Protein AF-0000000065924712 (afdb_homodimer)

pLDDT: mean 80.69, std 20.32, range [36.41, 97.69]

InterPro domains:
  IPR007793 DivIVA [PF05103] (8-69)
  IPR007793 DivIVA [PTHR35794] (6-68)
  IPR011229 Cell cycle protein GpsB [MF_02011] (3-94)
  IPR011229 Cell cycle protein GpsB [PIRSF029938] (1-98)
  IPR019933 DivIVA domain [TIGR03544] (8-41)

Radius of gyration: 34.36 Å; Cα contacts (8 Å, |Δi|>4): 159; chains: 2; bounding box: 23×113×76 Å

Organism: Bacillus licheniformis (strain ATCC 14580 / DSM 13 / JCM 2505 / CCUG 7422 / NBRC 12200 / NCIMB 9375 / NCTC 10341 / NRRL NRS-1264 / Gibson 46) (NCBI:txid279010)

Solvent-accessible surface area (backbone atoms only — not comparable to full-atom values): 10872 Å² total; per-residue (Å²): 110,70,77,81,55,41,86,74,49,51,64,54,61,72,66,59,82,72,59,68,30,85,70,3,32,30,53,69,61,54,51,55,52,49,51,52,50,35,51,25,49,52,40,51,51,51,52,46,50,51,45,49,51,50,40,51,51,44,52,51,51,39,53,51,42,61,64,67,31,67,66,75,55,75,62,47,62,53,54,54,44,46,47,48,46,51,52,48,46,56,59,60,54,57,58,65,81,103,111,69,78,81,55,41,86,74,48,50,65,54,61,71,66,60,83,75,60,66,30,87,70,3,30,31,52,70,60,52,52,55,52,49,51,53,50,35,50,26,49,52,41,50,52,50,50,46,50,51,44,51,51,49,40,52,50,45,52,51,52,37,52,52,42,60,63,66,31,67,67,76,56,75,61,47,62,51,54,56,44,44,48,47,47,51,52,48,46,56,59,60,55,58,58,65,80,102

Structure (mmCIF, N/CA/C/O backbone):
data_AF-0000000065924712-model_v1
#
loop_
_entity.id
_entity.type
_entity.pdbx_description
1 polymer 'Cell cycle protein GpsB'
#
loop_
_atom_site.group_PDB
_atom_site.id
_atom_site.type_symbol
_atom_site.label_atom_id
_atom_site.label_alt_id
_atom_site.label_comp_id
_atom_site.label_asym_id
_atom_site.label_entity_id
_atom_site.label_seq_id
_atom_site.pdbx_PDB_ins_code
_atom_site.Cartn_x
_atom_site.Cartn_y
_atom_site.Cartn_z
_atom_site.occupancy
_atom_site.B_iso_or_equiv
_atom_site.auth_seq_id
_atom_site.auth_comp_id
_atom_site.auth_asym_id
_atom_site.auth_atom_id
_atom_site.pdbx_PDB_model_num
ATOM 1 N N . MET A 1 1 ? -3.656 8.609 -8.453 1 73.56 1 MET A N 1
ATOM 2 C CA . MET A 1 1 ? -4.371 7.867 -7.426 1 73.56 1 MET A CA 1
ATOM 3 C C . MET A 1 1 ? -4.023 6.383 -7.484 1 73.56 1 MET A C 1
ATOM 5 O O . MET A 1 1 ? -3.611 5.879 -8.531 1 73.56 1 MET A O 1
ATOM 9 N N . LEU A 1 2 ? -4.043 5.73 -6.332 1 82 2 LEU A N 1
ATOM 10 C CA . LEU A 1 2 ? -3.635 4.332 -6.238 1 82 2 LEU A CA 1
ATOM 11 C C . LEU A 1 2 ? -4.379 3.477 -7.262 1 82 2 LEU A C 1
ATOM 13 O O . LEU A 1 2 ? -3.783 2.605 -7.898 1 82 2 LEU A O 1
ATOM 17 N N . ALA A 1 3 ? -5.699 3.721 -7.539 1 76 3 ALA A N 1
ATOM 18 C CA . ALA A 1 3 ? -6.527 2.879 -8.398 1 76 3 ALA A CA 1
ATOM 19 C C . ALA A 1 3 ? -6.035 2.916 -9.844 1 76 3 ALA A C 1
ATOM 21 O O . ALA A 1 3 ? -6.277 1.982 -10.609 1 76 3 ALA A O 1
ATOM 22 N N . ASP A 1 4 ? -5.324 3.959 -10.203 1 82.5 4 ASP A N 1
ATOM 23 C CA . ASP A 1 4 ? -4.781 4.078 -11.547 1 82.5 4 ASP A CA 1
ATOM 24 C C . ASP A 1 4 ? -3.457 3.326 -11.68 1 82.5 4 ASP A C 1
ATOM 26 O O . ASP A 1 4 ? -3.033 2.994 -12.789 1 82.5 4 ASP A O 1
ATOM 30 N N . LYS A 1 5 ? -2.938 3.008 -10.516 1 86.25 5 LYS A N 1
ATOM 31 C CA . LYS A 1 5 ? -1.583 2.461 -10.523 1 86.25 5 LYS A CA 1
ATOM 32 C C . LYS A 1 5 ? -1.597 0.957 -10.273 1 86.25 5 LYS A C 1
ATOM 34 O O . LYS A 1 5 ? -0.701 0.238 -10.719 1 86.25 5 LYS A O 1
ATOM 39 N N . VAL A 1 6 ? -2.66 0.539 -9.602 1 93.19 6 VAL A N 1
ATOM 40 C CA . VAL A 1 6 ? -2.738 -0.87 -9.234 1 93.19 6 VAL A CA 1
ATOM 41 C C . VAL A 1 6 ? -3.676 -1.604 -10.188 1 93.19 6 VAL A C 1
ATOM 43 O O . VAL A 1 6 ? -4.781 -1.133 -1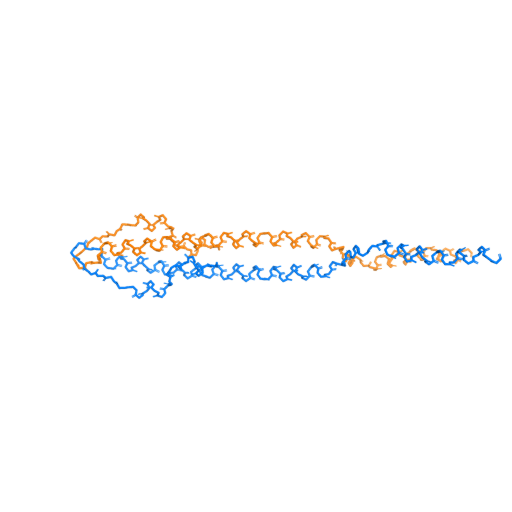0.469 1 93.19 6 VAL A O 1
ATOM 46 N N . LYS A 1 7 ? -3.336 -2.863 -10.602 1 91.19 7 LYS A N 1
ATOM 47 C CA . LYS A 1 7 ? -4.043 -3.584 -11.656 1 91.19 7 LYS A CA 1
ATOM 48 C C . LYS A 1 7 ? -4.957 -4.656 -11.062 1 91.19 7 LYS A C 1
ATOM 50 O O . LYS A 1 7 ? -5.98 -5.004 -11.664 1 91.19 7 LYS A O 1
ATOM 55 N N . LEU A 1 8 ? -4.641 -5.195 -9.961 1 93.75 8 LEU A N 1
ATOM 56 C CA . LEU A 1 8 ? -5.363 -6.336 -9.406 1 93.75 8 LEU A CA 1
ATOM 57 C C . LEU A 1 8 ? -5.934 -6.004 -8.031 1 93.75 8 LEU A C 1
ATOM 59 O O . LEU A 1 8 ? -5.34 -5.227 -7.281 1 93.75 8 LEU A O 1
ATOM 63 N N . SER A 1 9 ? -7.121 -6.57 -7.773 1 92.31 9 SER A N 1
ATOM 64 C CA . SER A 1 9 ? -7.656 -6.598 -6.418 1 92.31 9 SER A CA 1
ATOM 65 C C . SER A 1 9 ? -7.453 -7.961 -5.77 1 92.31 9 SER A C 1
ATOM 67 O O . SER A 1 9 ? -7.156 -8.945 -6.453 1 92.31 9 SER A O 1
ATOM 69 N N . ALA A 1 10 ? -7.539 -7.969 -4.434 1 94.5 10 ALA A N 1
ATOM 70 C CA . ALA A 1 10 ? -7.477 -9.234 -3.709 1 94.5 10 ALA A CA 1
ATOM 71 C C . ALA A 1 10 ? -8.5 -10.227 -4.254 1 94.5 10 ALA A C 1
ATOM 73 O O . ALA A 1 10 ? -8.203 -11.422 -4.391 1 94.5 10 ALA A O 1
ATOM 74 N N . LYS A 1 11 ? -9.641 -9.727 -4.602 1 94.25 11 LYS A N 1
ATOM 75 C CA . LYS A 1 11 ? -10.719 -10.555 -5.133 1 94.25 11 LYS A CA 1
ATOM 76 C C . LYS A 1 11 ? -10.352 -11.125 -6.5 1 94.25 11 LYS A C 1
ATOM 78 O O . LYS A 1 11 ? -10.602 -12.305 -6.777 1 94.25 11 LYS A O 1
ATOM 83 N N . GLU A 1 12 ? -9.758 -10.289 -7.316 1 94.81 12 GLU A N 1
ATOM 84 C CA . GLU A 1 12 ? -9.328 -10.727 -8.641 1 94.81 12 GLU A CA 1
ATOM 85 C C . GLU A 1 12 ? -8.266 -11.812 -8.547 1 94.81 12 GLU A C 1
ATOM 87 O O . GLU A 1 12 ? -8.266 -12.766 -9.336 1 94.81 12 GLU A O 1
ATOM 92 N N . ILE A 1 13 ? -7.387 -11.648 -7.543 1 97.31 13 ILE A N 1
ATOM 93 C CA . ILE A 1 13 ? -6.332 -12.633 -7.355 1 97.31 13 ILE A CA 1
ATOM 94 C C . ILE A 1 13 ? -6.934 -13.953 -6.875 1 97.31 13 ILE A C 1
ATOM 96 O O . ILE A 1 13 ? -6.574 -15.023 -7.367 1 97.31 13 ILE A O 1
ATOM 100 N N . LEU A 1 14 ? -7.961 -13.914 -6.016 1 95.12 14 LEU A N 1
ATOM 101 C CA . LEU A 1 14 ? -8.648 -15.07 -5.457 1 95.12 14 LEU A CA 1
ATOM 102 C C . LEU A 1 14 ? -9.391 -15.836 -6.543 1 95.12 14 LEU A C 1
ATOM 104 O O . LEU A 1 14 ? -9.414 -17.078 -6.535 1 95.12 14 LEU A O 1
ATOM 108 N N . GLU A 1 15 ? -9.859 -15.141 -7.504 1 95.94 15 GLU A N 1
ATOM 109 C CA . GLU A 1 15 ? -10.75 -15.734 -8.5 1 95.94 15 GLU A CA 1
ATOM 110 C C . GLU A 1 15 ? -9.992 -16.094 -9.773 1 95.94 15 GLU A C 1
ATOM 112 O O . GLU A 1 15 ? -10.578 -16.609 -10.727 1 95.94 15 GLU A O 1
ATOM 117 N N . LYS A 1 16 ? -8.711 -15.836 -9.719 1 96.75 16 LYS A N 1
ATOM 118 C CA . LYS A 1 16 ? -7.922 -16.109 -10.914 1 96.75 16 LYS A CA 1
ATOM 119 C C . LYS A 1 16 ? -7.902 -17.609 -11.219 1 96.75 16 LYS A C 1
ATOM 121 O O . LYS A 1 16 ? -7.633 -18.422 -10.336 1 96.75 16 LYS A O 1
ATOM 126 N N . GLU A 1 17 ? -8.188 -17.875 -12.57 1 96 17 GLU A N 1
ATOM 127 C CA . GLU A 1 17 ? -8.117 -19.234 -13.062 1 96 17 GLU A CA 1
ATOM 128 C C . GLU A 1 17 ? -6.973 -19.406 -14.055 1 96 17 GLU A C 1
ATOM 130 O O . GLU A 1 17 ? -6.855 -18.641 -15.016 1 96 17 GLU A O 1
ATOM 135 N N . PHE A 1 18 ? -6.191 -20.5 -13.75 1 97.38 18 PHE A N 1
ATOM 136 C CA . PHE A 1 18 ? -5.066 -20.781 -14.633 1 97.38 18 PHE A CA 1
ATOM 137 C C . PHE A 1 18 ? -5.32 -22.031 -15.453 1 97.38 18 PHE A C 1
ATOM 139 O O . PHE A 1 18 ? -5.902 -23 -14.961 1 97.38 18 PHE A O 1
ATOM 146 N N . LYS A 1 19 ? -4.863 -22 -16.719 1 96.06 19 LYS A N 1
ATOM 147 C CA . LYS A 1 19 ? -4.863 -23.219 -17.516 1 96.06 19 LYS A CA 1
ATOM 148 C C . LYS A 1 19 ? -3.857 -24.234 -16.984 1 96.06 19 LYS A C 1
ATOM 150 O O . LYS A 1 19 ? -2.871 -23.859 -16.344 1 96.06 19 LYS A O 1
ATOM 155 N N . THR A 1 20 ? -4.199 -25.453 -17.281 1 95.31 20 THR A N 1
ATOM 156 C CA . THR A 1 20 ? -3.299 -26.516 -16.828 1 95.31 20 THR A CA 1
ATOM 157 C C . THR A 1 20 ? -2.52 -27.094 -18.016 1 95.31 20 THR A C 1
ATOM 159 O O . THR A 1 20 ? -2.908 -26.922 -19.172 1 95.31 20 THR A O 1
ATOM 162 N N . GLY A 1 21 ? -1.282 -27.547 -17.703 1 89.94 21 GLY A N 1
ATOM 163 C CA . GLY A 1 21 ? -0.445 -28.172 -18.703 1 89.94 21 GLY A CA 1
ATOM 164 C C . GLY A 1 21 ? 0.522 -29.188 -18.141 1 89.94 21 GLY A C 1
ATOM 165 O O . GLY A 1 21 ? 0.63 -29.328 -16.906 1 89.94 21 GLY A O 1
ATOM 166 N N . VAL A 1 22 ? 1.201 -29.859 -19.078 1 89.69 22 VAL A N 1
ATOM 167 C CA . VAL A 1 22 ? 2.23 -30.812 -18.703 1 89.69 22 VAL A CA 1
ATOM 168 C C . VAL A 1 22 ? 3.441 -30.078 -18.141 1 89.69 22 VAL A C 1
ATOM 170 O O . VAL A 1 22 ? 3.902 -29.094 -18.719 1 89.69 22 VAL A O 1
ATOM 173 N N . ARG A 1 23 ? 3.896 -30.406 -16.922 1 93.31 23 ARG A N 1
ATOM 174 C CA . ARG A 1 23 ? 5.059 -29.828 -16.234 1 93.31 23 ARG A CA 1
ATOM 175 C C . ARG A 1 23 ? 4.766 -28.406 -15.758 1 93.31 23 ARG A C 1
ATOM 177 O O . ARG A 1 23 ? 5.609 -27.516 -15.883 1 93.31 23 ARG A O 1
ATOM 184 N N . GLY A 1 24 ? 3.531 -28.234 -15.328 1 96.19 24 GLY A N 1
ATOM 185 C CA . GLY A 1 24 ? 3.16 -26.953 -14.766 1 96.19 24 GLY A CA 1
ATOM 186 C C . GLY A 1 24 ? 3.531 -26.812 -13.305 1 96.19 24 GLY A C 1
ATOM 187 O O . GLY A 1 24 ? 4.043 -27.75 -12.695 1 96.19 24 GLY A O 1
ATOM 188 N N . TYR A 1 25 ? 3.309 -25.609 -12.844 1 97.69 25 TYR A N 1
ATOM 189 C CA . TYR A 1 25 ? 3.559 -25.375 -11.422 1 97.69 25 TYR A CA 1
ATOM 190 C C . TYR A 1 25 ? 2.52 -26.078 -10.562 1 97.69 25 TYR A C 1
ATOM 192 O O . TYR A 1 25 ? 1.329 -26.078 -10.883 1 97.69 25 TYR A O 1
ATOM 200 N N . LYS A 1 26 ? 3.018 -26.766 -9.555 1 96.88 26 LYS A N 1
ATOM 201 C CA . LYS A 1 26 ? 2.096 -27.422 -8.633 1 96.88 26 LYS A CA 1
ATOM 202 C C . LYS A 1 26 ? 1.015 -26.453 -8.156 1 96.88 26 LYS A C 1
ATOM 204 O O . LYS A 1 26 ? 1.321 -25.406 -7.586 1 96.88 26 LYS A O 1
ATOM 209 N N . GLN A 1 27 ? -0.206 -26.828 -8.359 1 96.31 27 GLN A N 1
ATOM 210 C CA . GLN A 1 27 ? -1.339 -25.953 -8.07 1 96.31 27 GLN A CA 1
ATOM 211 C C . GLN A 1 27 ? -1.36 -25.547 -6.602 1 96.31 27 GLN A C 1
ATOM 213 O O . GLN A 1 27 ? -1.576 -24.375 -6.281 1 96.31 27 GLN A O 1
ATOM 218 N N . GLU A 1 28 ? -1.116 -26.516 -5.793 1 96.25 28 GLU A N 1
ATOM 219 C CA . GLU A 1 28 ? -1.162 -26.25 -4.355 1 96.25 28 GLU A CA 1
ATOM 220 C C . GLU A 1 28 ? -0.123 -25.219 -3.941 1 96.25 28 GLU A C 1
ATOM 222 O O . GLU A 1 28 ? -0.408 -24.328 -3.133 1 96.25 28 GLU A O 1
ATOM 227 N N . ASP A 1 29 ? 1.014 -25.234 -4.535 1 96.81 29 ASP A N 1
ATOM 228 C CA . ASP A 1 29 ? 2.092 -24.312 -4.215 1 96.81 29 ASP A CA 1
ATOM 229 C C . ASP A 1 29 ? 1.754 -22.891 -4.68 1 96.81 29 ASP A C 1
ATOM 231 O O . ASP A 1 29 ? 1.94 -21.938 -3.932 1 96.81 29 ASP A O 1
ATOM 235 N N . VAL A 1 30 ? 1.225 -22.844 -5.844 1 97.62 30 VAL A N 1
ATOM 236 C CA . VAL A 1 30 ? 0.868 -21.547 -6.414 1 97.62 30 VAL A CA 1
ATOM 237 C C . VAL A 1 30 ? -0.271 -20.922 -5.605 1 97.62 30 VAL A C 1
ATOM 239 O O . VAL A 1 30 ? -0.211 -19.75 -5.238 1 97.62 30 VAL A O 1
ATOM 242 N N . ASP A 1 31 ? -1.238 -21.75 -5.25 1 96.88 31 ASP A N 1
ATOM 243 C CA . ASP A 1 31 ? -2.393 -21.25 -4.5 1 96.88 31 ASP A CA 1
ATOM 244 C C . ASP A 1 31 ? -1.977 -20.75 -3.121 1 96.88 31 ASP A C 1
ATOM 246 O O . ASP A 1 31 ? -2.432 -19.688 -2.68 1 96.88 31 ASP A O 1
ATOM 250 N N . LYS A 1 32 ? -1.12 -21.453 -2.504 1 97 32 LYS A N 1
ATOM 251 C CA . LYS A 1 32 ? -0.641 -21.047 -1.188 1 97 32 LYS A CA 1
ATOM 252 C C . LYS A 1 32 ? 0.123 -19.719 -1.271 1 97 32 LYS A C 1
ATOM 254 O O . LYS A 1 32 ? -0.016 -18.859 -0.399 1 97 32 LYS A O 1
ATOM 259 N N . PHE A 1 33 ? 0.9 -19.656 -2.32 1 97.69 33 PHE A N 1
ATOM 260 C CA . PHE A 1 33 ? 1.668 -18.438 -2.529 1 97.69 33 PHE A CA 1
ATOM 261 C C . PHE A 1 33 ? 0.743 -17.25 -2.789 1 97.69 33 PHE A C 1
ATOM 263 O O . PHE A 1 33 ? 0.936 -16.172 -2.23 1 97.69 33 PHE A O 1
ATOM 270 N N . LEU A 1 34 ? -0.312 -17.438 -3.582 1 97.5 34 LEU A N 1
ATOM 271 C CA . LEU A 1 34 ? -1.27 -16.391 -3.91 1 97.5 34 LEU A CA 1
ATOM 272 C C . LEU A 1 34 ? -2.074 -15.984 -2.68 1 97.5 34 LEU A C 1
ATOM 274 O O . LEU A 1 34 ? -2.461 -14.828 -2.543 1 97.5 34 LEU A O 1
ATOM 278 N N . ASP A 1 35 ? -2.238 -16.875 -1.721 1 97.31 35 ASP A N 1
ATOM 279 C CA . ASP A 1 35 ? -2.881 -16.547 -0.454 1 97.31 35 ASP A CA 1
ATOM 280 C C . ASP A 1 35 ? -2.084 -15.484 0.302 1 97.31 35 ASP A C 1
ATOM 282 O O . ASP A 1 35 ? -2.66 -14.578 0.905 1 97.31 35 ASP A O 1
ATOM 286 N N . MET A 1 36 ? -0.825 -15.633 0.233 1 97 36 MET A N 1
ATOM 287 C CA . MET A 1 36 ? 0.039 -14.648 0.884 1 97 36 MET A CA 1
ATOM 288 C C . MET A 1 36 ? -0.045 -13.297 0.18 1 97 36 MET A C 1
ATOM 290 O O . MET A 1 36 ? -0.085 -12.258 0.834 1 97 36 MET A O 1
ATOM 294 N N . VAL A 1 37 ? -0.095 -13.391 -1.065 1 97.38 37 VAL A N 1
ATOM 295 C CA . VAL A 1 37 ? -0.21 -12.18 -1.871 1 97.38 37 VAL A CA 1
ATOM 296 C C . VAL A 1 37 ? -1.52 -11.461 -1.545 1 97.38 37 VAL A C 1
ATOM 298 O O . VAL A 1 37 ? -1.542 -10.242 -1.376 1 97.38 37 VAL A O 1
ATOM 301 N N . ILE A 1 38 ? -2.607 -12.18 -1.435 1 97.25 38 ILE A N 1
ATOM 302 C CA . ILE A 1 38 ? -3.922 -11.625 -1.126 1 97.25 38 ILE A CA 1
ATOM 303 C C . ILE A 1 38 ? -3.877 -10.914 0.222 1 97.25 38 ILE A C 1
ATOM 305 O O . ILE A 1 38 ? -4.379 -9.789 0.356 1 97.25 38 ILE A O 1
ATOM 309 N N . LYS A 1 39 ? -3.273 -11.523 1.184 1 96.62 39 LYS A N 1
ATOM 310 C CA . LYS A 1 39 ? -3.145 -10.93 2.508 1 96.62 39 LYS A CA 1
ATOM 311 C C . LYS A 1 39 ? -2.336 -9.633 2.449 1 96.62 39 LYS A C 1
ATOM 313 O O . LYS A 1 39 ? -2.67 -8.656 3.121 1 96.62 39 LYS A O 1
ATOM 318 N N . ASP A 1 40 ? -1.334 -9.68 1.668 1 97.12 40 ASP A N 1
ATOM 319 C CA . ASP A 1 40 ? -0.512 -8.484 1.514 1 97.12 40 ASP A CA 1
ATOM 320 C C . ASP A 1 40 ? -1.309 -7.352 0.871 1 97.12 40 ASP A C 1
ATOM 322 O O . ASP A 1 40 ? -1.183 -6.191 1.271 1 97.12 40 ASP A O 1
ATOM 326 N N . TYR A 1 41 ? -2.098 -7.664 -0.12 1 96.31 41 TYR A N 1
ATOM 327 C CA . TYR A 1 41 ? -2.936 -6.652 -0.755 1 96.31 41 TYR A CA 1
ATOM 328 C C . TYR A 1 41 ? -3.859 -5.992 0.262 1 96.31 41 TYR A C 1
ATOM 330 O O . TYR A 1 41 ? -4.039 -4.773 0.249 1 96.31 41 TYR A O 1
ATOM 338 N N . GLU A 1 42 ? -4.387 -6.77 1.111 1 95.12 42 GLU A N 1
ATOM 339 C CA . GLU A 1 42 ? -5.25 -6.242 2.164 1 95.12 42 GLU A CA 1
ATOM 340 C C . GLU A 1 42 ? -4.473 -5.336 3.115 1 95.12 42 GLU A C 1
ATOM 342 O O . GLU A 1 42 ? -4.957 -4.27 3.498 1 95.12 42 GLU A O 1
ATOM 347 N N . ALA A 1 43 ? -3.318 -5.797 3.447 1 96.19 43 ALA A N 1
ATOM 348 C CA . ALA A 1 43 ? -2.461 -5.023 4.344 1 96.19 43 ALA A CA 1
ATOM 349 C C . ALA A 1 43 ? -2.074 -3.688 3.717 1 96.19 43 ALA A C 1
ATOM 351 O O . ALA A 1 43 ? -2.078 -2.656 4.391 1 96.19 43 ALA A O 1
ATOM 352 N N . PHE A 1 44 ? -1.752 -3.74 2.418 1 96.06 44 PHE A N 1
ATOM 353 C CA . PHE A 1 44 ? -1.417 -2.514 1.704 1 96.06 44 PHE A CA 1
ATOM 354 C C . PHE A 1 44 ? -2.586 -1.537 1.73 1 96.06 44 PHE A C 1
ATOM 356 O O . PHE A 1 44 ? -2.406 -0.355 2.033 1 96.06 44 PHE A O 1
ATOM 363 N N . HIS A 1 45 ? -3.766 -2.021 1.452 1 94.69 45 HIS A N 1
ATOM 364 C CA . HIS A 1 45 ? -4.941 -1.161 1.409 1 94.69 45 HIS A CA 1
ATOM 365 C C . HIS A 1 45 ? -5.234 -0.558 2.779 1 94.69 45 HIS A C 1
ATOM 367 O O . HIS A 1 45 ? -5.562 0.626 2.883 1 94.69 45 HIS A O 1
ATOM 373 N N . GLN A 1 46 ? -5.078 -1.342 3.764 1 95.5 46 GLN A N 1
ATOM 374 C CA . GLN A 1 46 ? -5.301 -0.857 5.121 1 95.5 46 GLN A CA 1
ATOM 375 C C . GLN A 1 46 ? -4.312 0.25 5.48 1 95.5 46 GLN A C 1
ATOM 377 O O . GLN A 1 46 ? -4.699 1.273 6.051 1 95.5 46 GLN A O 1
ATOM 382 N N . GLU A 1 47 ? -3.07 0.005 5.141 1 95.75 47 GLU A N 1
ATOM 383 C CA . GLU A 1 47 ? -2.037 0.995 5.426 1 95.75 47 GLU A CA 1
ATOM 384 C C . GLU A 1 47 ? -2.305 2.303 4.688 1 95.75 47 GLU A C 1
ATOM 386 O O . GLU A 1 47 ? -2.193 3.385 5.266 1 95.75 47 GLU A O 1
ATOM 391 N N . ILE A 1 48 ? -2.65 2.211 3.49 1 95.56 48 ILE A N 1
ATOM 392 C CA . ILE A 1 48 ? -2.924 3.381 2.662 1 95.56 48 ILE A CA 1
ATOM 393 C C . ILE A 1 48 ? -4.117 4.148 3.23 1 95.56 48 ILE A C 1
ATOM 395 O O . ILE A 1 48 ? -4.074 5.375 3.348 1 95.56 48 ILE A O 1
ATOM 399 N N . GLU A 1 49 ? -5.129 3.379 3.627 1 95.5 49 GLU A N 1
ATOM 400 C CA . GLU A 1 49 ? -6.305 4.008 4.223 1 95.5 49 GLU A CA 1
ATOM 401 C C . GLU A 1 49 ? -5.941 4.746 5.512 1 95.5 49 GLU A C 1
ATOM 403 O O . GLU A 1 49 ? -6.406 5.863 5.742 1 95.5 49 GLU A O 1
ATOM 408 N N . GLU A 1 50 ? -5.148 4.148 6.316 1 96.38 50 GLU A N 1
ATOM 409 C CA . GLU A 1 50 ? -4.719 4.754 7.574 1 96.38 50 GLU A CA 1
ATOM 410 C C . GLU A 1 50 ? -3.926 6.031 7.324 1 96.38 50 GLU A C 1
ATOM 412 O O . GLU A 1 50 ? -4.152 7.047 7.992 1 96.38 50 GLU A O 1
ATOM 417 N N . LEU A 1 51 ? -3.047 6.004 6.371 1 96.19 51 LEU A N 1
ATOM 418 C CA . LEU A 1 51 ? -2.229 7.168 6.047 1 96.19 51 LEU A CA 1
ATOM 419 C C . LEU A 1 51 ? -3.084 8.289 5.469 1 96.19 51 LEU A C 1
ATOM 421 O O . LEU A 1 51 ? -2.861 9.461 5.77 1 96.19 51 LEU A O 1
ATOM 425 N N . GLN A 1 52 ? -4.078 7.918 4.695 1 96.75 52 GLN A N 1
ATOM 426 C CA . GLN A 1 52 ? -4.984 8.906 4.117 1 96.75 52 GLN A CA 1
ATOM 427 C C . GLN A 1 52 ? -5.828 9.578 5.199 1 96.75 52 GLN A C 1
ATOM 429 O O . GLN A 1 52 ? -6.047 10.789 5.156 1 96.75 52 GLN A O 1
ATOM 434 N N . GLN A 1 53 ? -6.273 8.781 6.129 1 97.44 53 GLN A N 1
ATOM 435 C CA . GLN A 1 53 ? -7.043 9.328 7.242 1 97.44 53 GLN A CA 1
ATOM 436 C C . GLN A 1 53 ? -6.191 10.273 8.086 1 97.44 53 GLN A C 1
ATOM 438 O O . GLN A 1 53 ? -6.652 11.344 8.477 1 97.44 53 GLN A O 1
ATOM 443 N N . GLU A 1 54 ? -5.012 9.844 8.32 1 97.06 54 GLU A N 1
ATOM 444 C CA . GLU A 1 54 ? -4.086 10.695 9.062 1 97.06 54 GLU A CA 1
ATOM 445 C C . GLU A 1 54 ? -3.824 12 8.328 1 97.06 54 GLU A C 1
ATOM 447 O O . GLU A 1 54 ? -3.818 13.078 8.938 1 97.06 54 GLU A O 1
ATOM 452 N N . ASN A 1 55 ? -3.611 11.883 7.074 1 97 55 ASN A N 1
ATOM 453 C CA . ASN A 1 55 ? -3.391 13.055 6.234 1 97 55 ASN A CA 1
ATOM 454 C C . ASN A 1 55 ? -4.582 14.008 6.27 1 97 55 ASN A C 1
ATOM 456 O O . ASN A 1 55 ? -4.41 15.219 6.363 1 97 55 ASN A O 1
ATOM 460 N N . LEU A 1 56 ? -5.746 13.422 6.223 1 96.88 56 LEU A N 1
ATOM 461 C CA . LEU A 1 56 ? -6.965 14.219 6.273 1 96.88 56 LEU A CA 1
ATOM 462 C C . LEU A 1 56 ? -7.082 14.945 7.605 1 96.88 56 LEU A C 1
ATOM 464 O O . LEU A 1 56 ? -7.414 16.141 7.645 1 96.88 56 LEU A O 1
ATOM 468 N N . GLN A 1 57 ? -6.785 14.281 8.609 1 97.38 57 GLN A N 1
ATOM 469 C CA . GLN A 1 57 ? -6.832 14.859 9.945 1 97.38 57 GLN A CA 1
ATOM 470 C C . GLN A 1 57 ? -5.812 15.984 10.094 1 97.38 57 GLN A C 1
ATOM 472 O O . GLN A 1 57 ? -6.129 17.047 10.648 1 97.38 57 GLN A O 1
ATOM 477 N N . LEU A 1 58 ? -4.652 15.773 9.602 1 97 58 LEU A N 1
ATOM 478 C CA . LEU A 1 58 ? -3.594 16.766 9.688 1 97 58 LEU A CA 1
ATOM 479 C C . LEU A 1 58 ? -3.957 18.016 8.883 1 97 58 LEU A C 1
ATOM 481 O O . LEU A 1 58 ? -3.686 19.141 9.312 1 97 58 LEU A O 1
ATOM 485 N N . LYS A 1 59 ? -4.52 17.781 7.766 1 96.81 59 LYS A N 1
ATOM 486 C CA . LYS A 1 59 ? -4.949 18.906 6.93 1 96.81 59 LYS A CA 1
ATOM 487 C C . LYS A 1 59 ? -6.016 19.734 7.633 1 96.81 59 LYS A C 1
ATOM 489 O O . LYS A 1 59 ? -5.98 20.969 7.582 1 96.81 59 LYS A O 1
ATOM 494 N N . LYS A 1 60 ? -6.898 19.094 8.328 1 96.31 60 LYS A N 1
ATOM 495 C CA . LYS A 1 60 ? -7.938 19.781 9.102 1 96.31 60 LYS A CA 1
ATOM 496 C C . LYS A 1 60 ? -7.328 20.578 10.25 1 96.31 60 LYS A C 1
ATOM 498 O O . LYS A 1 60 ? -7.703 21.734 10.469 1 96.31 60 LYS A O 1
ATOM 503 N N . GLN A 1 61 ? -6.477 19.984 10.914 1 93.88 61 GLN A N 1
ATOM 504 C CA . GLN A 1 61 ? -5.801 20.656 12.023 1 93.88 61 GLN A CA 1
ATOM 505 C C . GLN A 1 61 ? -5.016 21.875 11.547 1 93.88 61 GLN A C 1
ATOM 507 O O . GLN A 1 61 ? -5.008 22.906 12.203 1 93.88 61 GLN A O 1
ATOM 512 N N . LEU A 1 62 ? -4.406 21.734 10.5 1 92.81 62 LEU A N 1
ATOM 513 C CA . LEU A 1 62 ? -3.633 22.828 9.922 1 92.81 62 LEU A CA 1
ATOM 514 C C . LEU A 1 62 ? -4.547 23.984 9.5 1 92.81 62 LEU A C 1
ATOM 516 O O . LEU A 1 62 ? -4.203 25.156 9.688 1 92.81 62 LEU A O 1
ATOM 520 N N . GLU A 1 63 ? -5.598 23.594 8.945 1 92.75 63 GLU A N 1
ATOM 521 C CA . GLU A 1 63 ? -6.578 24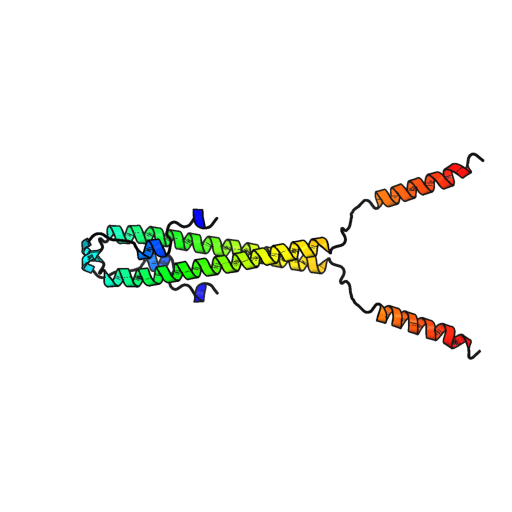.609 8.562 1 92.75 63 GLU A CA 1
ATOM 522 C C . GLU A 1 63 ? -7.078 25.375 9.789 1 92.75 63 GLU A C 1
ATOM 524 O O . GLU A 1 63 ? -7.199 26.609 9.75 1 92.75 63 GLU A O 1
ATOM 529 N N . GLU A 1 64 ? -7.312 24.719 10.844 1 90.19 64 GLU A N 1
ATOM 530 C CA . GLU A 1 64 ? -7.773 25.328 12.094 1 90.19 64 GLU A CA 1
ATOM 531 C C . GLU A 1 64 ? -6.688 26.203 12.711 1 90.19 64 GLU A C 1
ATOM 533 O O . GLU A 1 64 ? -6.973 27.281 13.227 1 90.19 64 GLU A O 1
ATOM 538 N N . ALA A 1 65 ? -5.496 25.766 12.633 1 85.56 65 ALA A N 1
ATOM 539 C CA . ALA A 1 65 ? -4.367 26.516 13.164 1 85.56 65 ALA A CA 1
ATOM 540 C C . ALA A 1 65 ? -4.145 27.797 12.375 1 85.56 65 ALA A C 1
ATOM 542 O O . ALA A 1 65 ? -3.781 28.828 12.945 1 85.56 65 ALA A O 1
ATOM 543 N N . ASN A 1 66 ? -4.371 27.672 11.203 1 84.62 66 ASN A N 1
ATOM 544 C CA . ASN A 1 66 ? -4.188 28.828 10.336 1 84.62 66 ASN A CA 1
ATOM 545 C C . ASN A 1 66 ? -5.324 29.844 10.5 1 84.62 66 ASN A C 1
ATOM 547 O O . ASN A 1 66 ? -5.137 31.031 10.266 1 84.62 66 ASN A O 1
ATOM 551 N N . LYS A 1 67 ? -6.434 29.344 10.945 1 81.56 67 LYS A N 1
ATOM 552 C CA . LYS A 1 67 ? -7.559 30.234 11.219 1 81.56 67 LYS A CA 1
ATOM 553 C C . LYS A 1 67 ? -7.359 30.984 12.531 1 81.56 67 LYS A C 1
ATOM 555 O O . LYS A 1 67 ? -7.832 32.125 12.68 1 81.56 67 LYS A O 1
ATOM 560 N N . ARG A 1 68 ? -6.773 30.375 13.586 1 71.88 68 ARG A N 1
ATOM 561 C CA . ARG A 1 68 ? -6.52 30.984 14.883 1 71.88 68 ARG A CA 1
ATOM 562 C C . ARG A 1 68 ? -5.414 32.031 14.789 1 71.88 68 ARG A C 1
ATOM 564 O O . ARG A 1 68 ? -5.246 32.844 15.695 1 71.88 68 ARG A O 1
ATOM 571 N N . GLN A 1 69 ? -4.516 31.781 14.008 1 60.47 69 GLN A N 1
ATOM 572 C CA . GLN A 1 69 ? -3.486 32.812 13.859 1 60.47 69 GLN A CA 1
ATOM 573 C C . GLN A 1 69 ? -4.094 34.125 13.422 1 60.47 69 GLN A C 1
ATOM 575 O O . GLN A 1 69 ? -4.805 34.188 12.414 1 60.47 69 GLN A O 1
ATOM 580 N N . PRO A 1 70 ? -4.383 35 14.414 1 52 70 PRO A N 1
ATOM 581 C CA . PRO A 1 70 ? -4.824 36.312 13.953 1 52 70 PRO A CA 1
ATOM 582 C C . PRO A 1 70 ? -4.211 36.719 12.609 1 52 70 PRO A C 1
ATOM 584 O O . PRO A 1 70 ? -3.061 36.375 12.328 1 52 70 PRO A O 1
ATOM 587 N N . ALA A 1 71 ? -4.918 36.5 11.562 1 47.66 71 ALA A N 1
ATOM 588 C CA . ALA A 1 71 ? -4.422 37.125 10.328 1 47.66 71 ALA A CA 1
ATOM 589 C C . ALA A 1 71 ? -3.346 38.156 10.617 1 47.66 71 ALA A C 1
ATOM 591 O O . ALA A 1 71 ? -3.6 39.156 11.312 1 47.66 71 ALA A O 1
ATOM 592 N N . GLN A 1 72 ? -2.24 37.875 10.953 1 45.88 72 GLN A N 1
ATOM 593 C CA . GLN A 1 72 ? -1.454 39.062 10.758 1 45.88 72 GLN A CA 1
ATOM 594 C C . GLN A 1 72 ? -1.968 39.875 9.562 1 45.88 72 GLN A C 1
ATOM 596 O O . GLN A 1 72 ? -1.804 39.469 8.414 1 45.88 72 GLN A O 1
ATOM 601 N N . SER A 1 73 ? -3.273 40 9.516 1 41.91 73 SER A N 1
ATOM 602 C CA . SER A 1 73 ? -3.744 41.031 8.578 1 41.91 73 SER A CA 1
ATOM 603 C C . SER A 1 73 ? -2.633 42 8.227 1 41.91 73 SER A C 1
ATOM 605 O O . SER A 1 73 ? -2.225 42.812 9.055 1 41.91 73 SER A O 1
ATOM 607 N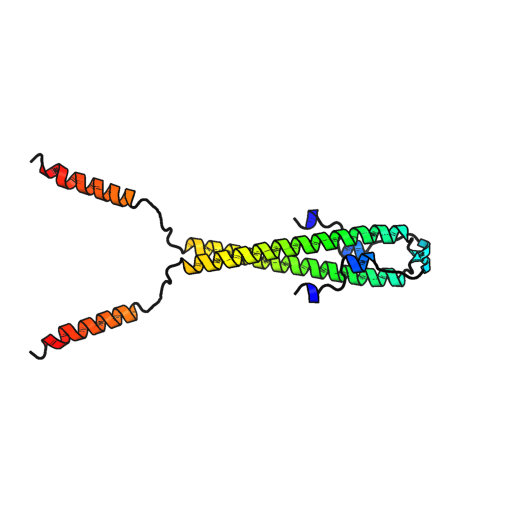 N . ASN A 1 74 ? -1.583 41.594 7.758 1 41.84 74 ASN A N 1
ATOM 608 C CA . ASN A 1 74 ? -0.908 42.625 7.004 1 41.84 74 ASN A CA 1
ATOM 609 C C . ASN A 1 74 ? -1.904 43.625 6.422 1 41.84 74 ASN A C 1
ATOM 611 O O . ASN A 1 74 ? -2.033 43.75 5.203 1 41.84 74 ASN A O 1
ATOM 615 N N . THR A 1 75 ? -3.102 43.469 6.664 1 42.41 75 THR A N 1
ATOM 616 C CA . THR A 1 75 ? -3.879 44.688 6.43 1 42.41 75 THR A CA 1
ATOM 617 C C . THR A 1 75 ? -3.121 45.906 6.91 1 42.41 75 THR A C 1
ATOM 619 O O . THR A 1 75 ? -2.646 45.938 8.047 1 42.41 75 THR A O 1
ATOM 622 N N . THR A 1 76 ? -2.531 46.625 6.039 1 42.34 76 THR A N 1
ATOM 623 C CA . THR A 1 76 ? -1.616 47.75 5.906 1 42.34 76 THR A CA 1
ATOM 624 C C . THR A 1 76 ? -1.717 48.688 7.113 1 42.34 76 THR A C 1
ATOM 626 O O . THR A 1 76 ? -2.781 49.25 7.391 1 42.34 76 THR A O 1
ATOM 629 N N . ASN A 1 77 ? -1.197 48.312 8.227 1 47.28 77 ASN A N 1
ATOM 630 C CA . ASN A 1 77 ? -0.841 49.469 9.07 1 47.28 77 ASN A CA 1
ATOM 631 C C . ASN A 1 77 ? -0.822 50.75 8.273 1 47.28 77 ASN A C 1
ATOM 633 O O . ASN A 1 77 ? -0.961 51.844 8.852 1 47.28 77 ASN A O 1
ATOM 637 N N . PHE A 1 78 ? -0.592 50.5 7.055 1 49.31 78 PHE A N 1
ATOM 638 C CA . PHE A 1 78 ? -0.68 51.625 6.117 1 49.31 78 PHE A CA 1
ATOM 639 C C . PHE A 1 78 ? -2.098 52.188 6.07 1 49.31 78 PHE A C 1
ATOM 641 O O . PHE A 1 78 ? -2.289 53.406 6 1 49.31 78 PHE A O 1
ATOM 648 N N . ASP A 1 79 ? -3.029 51.281 6.016 1 52.28 79 ASP A N 1
ATOM 649 C CA . ASP A 1 79 ? -4.383 51.812 5.945 1 52.28 79 ASP A CA 1
ATOM 650 C C . ASP A 1 79 ? -4.789 52.438 7.273 1 52.28 79 ASP A C 1
ATOM 652 O O . ASP A 1 79 ? -5.453 53.5 7.297 1 52.28 79 ASP A O 1
ATOM 656 N N . ILE A 1 80 ? -4.363 51.812 8.336 1 52.94 80 ILE A N 1
ATOM 657 C CA . ILE A 1 80 ? -4.562 52.438 9.633 1 52.94 80 ILE A CA 1
ATOM 658 C C . ILE A 1 80 ? -3.689 53.688 9.742 1 52.94 80 ILE A C 1
ATOM 660 O O . ILE A 1 80 ? -4.145 54.719 10.211 1 52.94 80 ILE A O 1
ATOM 664 N N . LEU A 1 81 ? -2.447 53.562 9.219 1 55.47 81 LEU A N 1
ATOM 665 C CA . LEU A 1 81 ? -1.604 54.75 9.117 1 55.47 81 LEU A CA 1
ATOM 666 C C . LEU A 1 81 ? -2.188 55.75 8.117 1 55.47 81 LEU A C 1
ATOM 668 O O . LEU A 1 81 ? -2.168 56.938 8.359 1 55.47 81 LEU A O 1
ATOM 672 N N . LYS A 1 82 ? -2.715 55.281 7.078 1 57.78 82 LYS A N 1
ATOM 673 C CA . LYS A 1 82 ? -3.359 56.156 6.117 1 57.78 82 LYS A CA 1
ATOM 674 C C . LYS A 1 82 ? -4.648 56.75 6.695 1 57.78 82 LYS A C 1
ATOM 676 O O . LYS A 1 82 ? -4.938 57.938 6.504 1 57.78 82 LYS A O 1
ATOM 681 N N . ARG A 1 83 ? -5.297 55.938 7.371 1 58.09 83 ARG A N 1
ATOM 682 C CA . ARG A 1 83 ? -6.496 56.438 8.016 1 58.09 83 ARG A CA 1
ATOM 683 C C . ARG A 1 83 ? -6.137 57.375 9.172 1 58.09 83 ARG A C 1
ATOM 685 O O . ARG A 1 83 ? -6.77 58.406 9.352 1 58.09 83 ARG A O 1
ATOM 692 N N . LEU A 1 84 ? -5.133 56.969 9.836 1 53.5 84 LEU A N 1
ATOM 693 C CA . LEU A 1 84 ? -4.641 57.875 10.867 1 53.5 84 LEU A CA 1
ATOM 694 C C . LEU A 1 84 ? -4.031 59.125 10.242 1 53.5 84 LEU A C 1
ATOM 696 O O . LEU A 1 84 ? -4.227 60.25 10.75 1 53.5 84 LEU A O 1
ATOM 700 N N . SER A 1 85 ? -3.365 58.938 9.117 1 58.62 85 SER A N 1
ATOM 701 C CA . SER A 1 85 ? -2.803 60.062 8.375 1 58.62 85 SER A CA 1
ATOM 702 C C . SER A 1 85 ? -3.9 60.938 7.809 1 58.62 85 SER A C 1
ATOM 704 O O . SER A 1 85 ? -3.787 62.188 7.844 1 58.62 85 SER A O 1
ATOM 706 N N . ASN A 1 86 ? -4.969 60.406 7.348 1 58.47 86 ASN A N 1
ATOM 707 C CA . ASN A 1 86 ? -6.086 61.188 6.82 1 58.47 86 ASN A CA 1
ATOM 708 C C . ASN A 1 86 ? -6.844 61.875 7.934 1 58.47 86 ASN A C 1
ATOM 710 O O . ASN A 1 86 ? -7.316 63 7.742 1 58.47 86 ASN A O 1
ATOM 714 N N . LEU A 1 87 ? -6.891 61.094 8.984 1 54.38 87 LEU A N 1
ATOM 715 C CA . LEU A 1 87 ? -7.543 61.719 10.133 1 54.38 87 LEU A CA 1
ATOM 716 C C . LEU A 1 87 ? -6.699 62.875 10.688 1 54.38 87 LEU A C 1
ATOM 718 O O . LEU A 1 87 ? -7.234 63.906 11.078 1 54.38 87 LEU A O 1
ATOM 722 N N . GLU A 1 88 ? -5.359 62.594 10.641 1 55.12 88 GLU A N 1
ATOM 723 C CA . GLU A 1 88 ? -4.477 63.688 11.07 1 55.12 88 GLU A CA 1
ATOM 724 C C . GLU A 1 88 ? -4.523 64.875 10.102 1 55.12 88 GLU A C 1
ATOM 726 O O . GLU A 1 88 ? -4.438 66 10.516 1 55.12 88 GLU A O 1
ATOM 731 N N . LYS A 1 89 ? -4.582 64.75 8.875 1 58.66 89 LYS A N 1
ATOM 732 C CA . LYS A 1 89 ? -4.676 65.812 7.859 1 58.66 89 LYS A CA 1
ATOM 733 C C . LYS A 1 89 ? -5.961 66.625 8.023 1 58.66 89 LYS A C 1
ATOM 735 O O . LYS A 1 89 ? -5.961 67.812 7.848 1 58.66 89 LYS A O 1
ATOM 740 N N . HIS A 1 90 ? -6.961 65.938 8.297 1 56.47 90 HIS A N 1
ATOM 741 C CA . HIS A 1 90 ? -8.227 66.688 8.461 1 56.47 90 HIS A CA 1
ATOM 742 C C . HIS A 1 90 ? -8.211 67.562 9.711 1 56.47 90 HIS A C 1
ATOM 744 O O . HIS A 1 90 ? -8.766 68.625 9.711 1 56.47 90 HIS A O 1
ATOM 750 N N . VAL A 1 91 ? -7.578 67.188 10.781 1 56.47 91 VAL A N 1
ATOM 751 C CA . VAL A 1 91 ? -7.504 67.938 12.031 1 56.47 91 VAL A CA 1
ATOM 752 C C . VAL A 1 91 ? -6.543 69.125 11.867 1 56.47 91 VAL A C 1
ATOM 754 O O . VAL A 1 91 ? -6.855 70.25 12.266 1 56.47 91 VAL A O 1
ATOM 757 N N . PHE A 1 92 ? -5.363 68.875 11.422 1 55.72 92 PHE A N 1
ATOM 758 C CA . PHE A 1 92 ? -4.426 70 11.305 1 55.72 92 PHE A CA 1
ATOM 759 C C . PHE A 1 92 ? -4.719 70.812 10.055 1 55.72 92 PHE A C 1
ATOM 761 O O . PHE A 1 92 ? -4.293 71.938 9.953 1 55.72 92 PHE A O 1
ATOM 768 N N . GLY A 1 93 ? -5.273 70.062 9.07 1 51.78 93 GLY A N 1
ATOM 769 C CA . GLY A 1 93 ? -5.645 70.938 7.934 1 51.78 93 GLY A CA 1
ATOM 770 C C . GLY A 1 93 ? -6.684 72 8.281 1 51.78 93 GLY A C 1
ATOM 771 O O . GLY A 1 93 ? -6.77 73 7.617 1 51.78 93 GLY A O 1
ATOM 772 N N . SER A 1 94 ? -7.574 71.625 9.164 1 50.56 94 SER A N 1
ATOM 773 C CA . SER A 1 94 ? -8.57 72.625 9.508 1 50.56 94 SER A CA 1
ATOM 774 C C . SER A 1 94 ? -7.945 73.812 10.273 1 50.56 94 SER A C 1
ATOM 776 O O . SER A 1 94 ? -8.594 74.812 10.5 1 50.56 94 SER A O 1
ATOM 778 N N . LYS A 1 95 ? -6.809 73.625 10.906 1 51.84 95 LYS A N 1
ATOM 779 C CA . LYS A 1 95 ? -6.297 74.75 11.688 1 51.84 95 LYS A CA 1
ATOM 780 C C . LYS A 1 95 ? -5.723 75.812 10.781 1 51.84 95 LYS A C 1
ATOM 782 O O . LYS A 1 95 ? -5.457 76.938 11.234 1 51.84 95 LYS A O 1
ATOM 787 N N . LEU A 1 96 ? -5.316 75.562 9.633 1 46.31 96 LEU A N 1
ATOM 788 C CA . LEU A 1 96 ? -4.73 76.688 8.906 1 46.31 96 LEU A CA 1
ATOM 789 C C . LEU A 1 96 ? -5.809 77.688 8.461 1 46.31 96 LEU A C 1
ATOM 791 O O . LEU A 1 96 ? -5.523 78.875 8.234 1 46.31 96 LEU A O 1
ATOM 795 N N . TYR A 1 97 ? -6.945 77.25 7.957 1 47.47 97 TYR A N 1
ATOM 796 C CA . TYR A 1 97 ? -7.785 78.312 7.363 1 47.47 97 TYR A CA 1
ATOM 797 C C . TYR A 1 97 ? -8.578 79.062 8.438 1 47.47 97 TYR A C 1
ATOM 799 O O . TYR A 1 97 ? -9.281 80 8.133 1 47.47 97 TYR A O 1
ATOM 807 N N . ASP A 1 98 ? -8.5 78.688 9.695 1 36.53 98 ASP A N 1
ATOM 808 C CA . ASP A 1 98 ? -9.078 79.812 10.461 1 36.53 98 ASP A CA 1
ATOM 809 C C . ASP A 1 98 ? -8.047 80.938 10.727 1 36.53 98 ASP A C 1
ATOM 811 O O . ASP A 1 98 ? -6.855 80.625 10.844 1 36.53 98 ASP A O 1
ATOM 815 N N . MET B 1 1 ? 3.465 -0.946 11.688 1 73.75 1 MET B N 1
ATOM 816 C CA . MET B 1 1 ? 4.199 -0.523 10.5 1 73.75 1 MET B CA 1
ATOM 817 C C . MET B 1 1 ? 3.979 -1.499 9.352 1 73.75 1 MET B C 1
ATOM 819 O O . MET B 1 1 ? 3.654 -2.666 9.57 1 73.75 1 MET B O 1
ATOM 823 N N . LEU B 1 2 ? 4.008 -0.993 8.117 1 82.12 2 LEU B N 1
ATOM 824 C CA . LEU B 1 2 ? 3.709 -1.798 6.941 1 82.12 2 LEU B CA 1
ATOM 825 C C . LEU B 1 2 ? 4.562 -3.061 6.914 1 82.12 2 LEU B C 1
ATOM 827 O O . LEU B 1 2 ? 4.07 -4.141 6.586 1 82.12 2 LEU B O 1
ATOM 831 N N . ALA B 1 3 ? 5.871 -3.033 7.328 1 76 3 ALA B N 1
ATOM 832 C CA . ALA B 1 3 ? 6.797 -4.156 7.215 1 76 3 ALA B CA 1
ATOM 833 C C . ALA B 1 3 ? 6.363 -5.32 8.102 1 76 3 ALA B C 1
ATOM 835 O O . ALA B 1 3 ? 6.711 -6.473 7.84 1 76 3 ALA B O 1
ATOM 836 N N . ASP B 1 4 ? 5.594 -5.02 9.125 1 82.69 4 ASP B N 1
ATOM 837 C CA . ASP B 1 4 ? 5.102 -6.062 10.016 1 82.69 4 ASP B CA 1
ATOM 838 C C . ASP B 1 4 ? 3.852 -6.73 9.445 1 82.69 4 ASP B C 1
ATOM 840 O O . ASP B 1 4 ? 3.504 -7.848 9.844 1 82.69 4 ASP B O 1
ATOM 844 N N . LYS B 1 5 ? 3.312 -6.047 8.477 1 86.25 5 LYS B N 1
ATOM 845 C CA . LYS B 1 5 ? 2.01 -6.492 7.988 1 86.25 5 LYS B CA 1
ATOM 846 C C . LYS B 1 5 ? 2.137 -7.203 6.641 1 86.25 5 LYS B C 1
ATOM 848 O O . LYS B 1 5 ? 1.322 -8.062 6.309 1 86.25 5 LYS B O 1
ATOM 853 N N . VAL B 1 6 ? 3.191 -6.836 5.949 1 93.25 6 VAL B N 1
ATOM 854 C CA . VAL B 1 6 ? 3.371 -7.387 4.609 1 93.25 6 VAL B CA 1
ATOM 855 C C . VAL B 1 6 ? 4.406 -8.508 4.648 1 93.25 6 VAL B C 1
ATOM 857 O O . VAL B 1 6 ? 5.477 -8.352 5.242 1 93.25 6 VAL B O 1
ATOM 860 N N . LYS B 1 7 ? 4.188 -9.617 3.889 1 91.12 7 LYS B N 1
ATOM 861 C CA . LYS B 1 7 ? 5 -10.828 3.984 1 91.12 7 LYS B CA 1
ATOM 862 C C . LYS B 1 7 ? 5.977 -10.93 2.814 1 91.12 7 LYS B C 1
ATOM 864 O O . LYS B 1 7 ? 7.051 -11.516 2.945 1 91.12 7 LYS B O 1
ATOM 869 N N . LEU B 1 8 ? 5.668 -10.414 1.703 1 93.75 8 LEU B N 1
ATOM 870 C CA . LEU B 1 8 ? 6.457 -10.602 0.493 1 93.75 8 LEU B CA 1
ATOM 871 C C . LEU B 1 8 ? 6.934 -9.266 -0.059 1 93.75 8 LEU B C 1
ATOM 873 O O . LEU B 1 8 ? 6.242 -8.25 0.073 1 93.75 8 LEU B O 1
ATOM 877 N N . SER B 1 9 ? 8.156 -9.305 -0.617 1 92.25 9 SER B N 1
ATOM 878 C CA . SER B 1 9 ? 8.633 -8.195 -1.441 1 92.25 9 SER B CA 1
ATOM 879 C C . SER B 1 9 ? 8.508 -8.523 -2.926 1 92.25 9 SER B C 1
ATOM 881 O O . SER B 1 9 ? 8.32 -9.68 -3.299 1 92.25 9 SER B O 1
ATOM 883 N N . ALA B 1 10 ? 8.547 -7.457 -3.742 1 94.56 10 ALA B N 1
ATOM 884 C CA . ALA B 1 10 ? 8.562 -7.652 -5.188 1 94.56 10 ALA B CA 1
ATOM 885 C C . ALA B 1 10 ? 9.688 -8.594 -5.605 1 94.56 10 ALA B C 1
ATOM 887 O O . ALA B 1 10 ? 9.508 -9.445 -6.477 1 94.56 10 ALA B O 1
ATOM 888 N N . LYS B 1 11 ? 10.805 -8.453 -4.941 1 94.25 11 LYS B N 1
ATOM 889 C CA . LYS B 1 11 ? 11.969 -9.281 -5.234 1 94.25 11 LYS B CA 1
ATOM 890 C C . LYS B 1 11 ? 11.711 -10.742 -4.867 1 94.25 11 LYS B C 1
ATOM 892 O O . LYS B 1 11 ? 12.07 -11.648 -5.621 1 94.25 11 LYS B O 1
ATOM 897 N N . GLU B 1 12 ? 11.078 -10.945 -3.732 1 94.69 12 GLU B N 1
ATOM 898 C CA . GLU B 1 12 ? 10.742 -12.297 -3.293 1 94.69 12 GLU B CA 1
ATOM 899 C C . GLU B 1 12 ? 9.773 -12.969 -4.254 1 94.69 12 GLU B C 1
ATOM 901 O O . GLU B 1 12 ? 9.883 -14.164 -4.531 1 94.69 12 GLU B O 1
ATOM 906 N N . ILE B 1 13 ? 8.844 -12.156 -4.77 1 97.31 13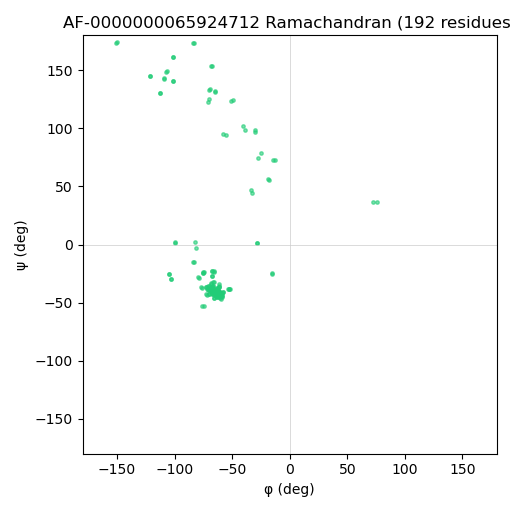 ILE B N 1
ATOM 907 C CA . ILE B 1 13 ? 7.871 -12.688 -5.715 1 97.31 13 ILE B CA 1
ATOM 908 C C . ILE B 1 13 ? 8.562 -13.055 -7.023 1 97.31 13 ILE B C 1
ATOM 910 O O . ILE B 1 13 ? 8.32 -14.117 -7.59 1 97.31 13 ILE B O 1
ATOM 914 N N . LEU B 1 14 ? 9.555 -12.266 -7.465 1 95.19 14 LEU B N 1
ATOM 915 C CA . LEU B 1 14 ? 10.312 -12.461 -8.695 1 95.19 14 LEU B CA 1
ATOM 916 C C . LEU B 1 14 ? 11.164 -13.719 -8.609 1 95.19 14 LEU B C 1
ATOM 918 O O . LEU B 1 14 ? 11.289 -14.461 -9.594 1 95.19 14 LEU B O 1
ATOM 922 N N . GLU B 1 15 ? 11.609 -14.016 -7.465 1 95.88 15 GLU B N 1
ATOM 923 C CA . GLU B 1 15 ? 12.586 -15.094 -7.297 1 95.88 15 GLU B CA 1
ATOM 924 C C . GLU B 1 15 ? 11.914 -16.375 -6.836 1 95.88 15 GLU B C 1
ATOM 926 O O . GLU B 1 15 ? 12.578 -17.391 -6.637 1 95.88 15 GLU B O 1
ATOM 931 N N . LYS B 1 16 ? 10.617 -16.297 -6.723 1 96.69 16 LYS B N 1
ATOM 932 C CA . LYS B 1 16 ? 9.906 -17.469 -6.25 1 96.69 16 LYS B CA 1
ATOM 933 C C . LYS B 1 16 ? 10.023 -18.625 -7.254 1 96.69 16 LYS B C 1
ATOM 935 O O . LYS B 1 16 ? 9.781 -18.438 -8.445 1 96.69 16 LYS B O 1
ATOM 940 N N . GLU B 1 17 ? 10.391 -19.828 -6.629 1 95.94 17 GLU B N 1
ATOM 941 C CA . GLU B 1 17 ? 10.453 -21.062 -7.418 1 95.94 17 GLU B CA 1
ATOM 942 C C . GLU B 1 17 ? 9.375 -22.047 -6.992 1 95.94 17 GLU B C 1
ATOM 944 O O . GLU B 1 17 ? 9.234 -22.344 -5.805 1 95.94 17 GLU B O 1
ATOM 949 N N . PHE B 1 18 ? 8.672 -22.531 -8.07 1 97.38 18 PHE B N 1
ATOM 950 C CA . PHE B 1 18 ? 7.613 -23.484 -7.797 1 97.38 18 PHE B CA 1
ATOM 951 C C . PHE B 1 18 ? 8 -24.875 -8.281 1 97.38 18 PHE B C 1
ATOM 953 O O . PHE B 1 18 ? 8.641 -25.016 -9.328 1 97.38 18 PHE B O 1
ATOM 960 N N . LYS B 1 19 ? 7.605 -25.891 -7.496 1 96.06 19 LYS B N 1
ATOM 961 C CA . LYS B 1 19 ? 7.742 -27.266 -7.965 1 96.06 19 LYS B CA 1
ATOM 962 C C . LYS B 1 19 ? 6.809 -27.531 -9.141 1 96.06 19 LYS B C 1
ATOM 964 O O . LYS B 1 19 ? 5.766 -26.891 -9.273 1 96.06 19 LYS B O 1
ATOM 969 N N . THR B 1 20 ? 7.262 -28.5 -9.922 1 95.38 20 THR B N 1
ATOM 970 C CA . THR B 1 20 ? 6.438 -28.859 -11.07 1 95.38 20 THR B CA 1
ATOM 971 C C . THR B 1 20 ? 5.762 -30.203 -10.852 1 95.38 20 THR B C 1
ATOM 973 O O . THR B 1 20 ? 6.184 -30.984 -9.992 1 95.38 20 THR B O 1
ATOM 976 N N . GLY B 1 21 ? 4.559 -30.328 -11.445 1 89.81 21 GLY B N 1
ATOM 977 C CA . GLY B 1 21 ? 3.824 -31.578 -11.367 1 89.81 21 GLY B CA 1
ATOM 978 C C . GLY B 1 21 ? 2.934 -31.828 -12.57 1 89.81 21 GLY B C 1
ATOM 979 O O . GLY B 1 21 ? 2.797 -30.953 -13.438 1 89.81 21 GLY B O 1
ATOM 980 N N . VAL B 1 22 ? 2.348 -33.062 -12.531 1 89.19 22 VAL B N 1
ATOM 981 C CA . VAL B 1 22 ? 1.397 -33.438 -13.57 1 89.19 22 VAL B CA 1
ATOM 982 C C . VAL B 1 22 ? 0.102 -32.656 -13.398 1 89.19 22 VAL B C 1
ATOM 984 O O . VAL B 1 22 ? -0.424 -32.531 -12.281 1 89.19 22 VAL B O 1
ATOM 987 N N . ARG B 1 23 ? -0.371 -31.875 -14.406 1 93.19 23 ARG B N 1
ATOM 988 C CA . ARG B 1 23 ? -1.604 -31.094 -14.422 1 93.19 23 ARG B CA 1
ATOM 989 C C . ARG B 1 23 ? -1.463 -29.828 -13.578 1 93.19 23 ARG B C 1
ATOM 991 O O . ARG B 1 23 ? -2.379 -29.469 -12.836 1 93.19 23 ARG B O 1
ATOM 998 N N . GLY B 1 24 ? -0.272 -29.266 -13.641 1 96.19 24 GLY B N 1
ATOM 999 C CA . GLY B 1 24 ? -0.04 -28.016 -12.945 1 96.19 24 GLY B CA 1
ATOM 1000 C C . GLY B 1 24 ? -0.48 -26.797 -13.742 1 96.19 24 GLY B C 1
ATOM 1001 O O . GLY B 1 24 ? -0.925 -26.938 -14.883 1 96.19 24 GLY B O 1
ATOM 1002 N N . TYR B 1 25 ? -0.401 -25.703 -13.062 1 97.69 25 TYR B N 1
ATOM 1003 C CA . TYR B 1 25 ? -0.726 -24.453 -13.75 1 97.69 25 TYR B CA 1
ATOM 1004 C C . TYR B 1 25 ? 0.335 -24.125 -14.789 1 97.69 25 TYR B C 1
ATOM 1006 O O . TYR B 1 25 ? 1.533 -24.266 -14.531 1 97.69 25 TYR B O 1
ATOM 1014 N N . LYS B 1 26 ? -0.133 -23.766 -15.953 1 96.81 26 LYS B N 1
ATOM 1015 C CA . LYS B 1 26 ? 0.805 -23.359 -17 1 96.81 26 LYS B CA 1
ATOM 1016 C C . LYS B 1 26 ? 1.777 -22.297 -16.484 1 96.81 26 LYS B C 1
ATOM 1018 O O . LYS B 1 26 ? 1.358 -21.25 -16.016 1 96.81 26 LYS B O 1
ATOM 1023 N N . GLN B 1 27 ? 3.033 -22.578 -16.594 1 96.31 27 GLN B N 1
ATOM 1024 C CA . GLN B 1 27 ? 4.074 -21.734 -16.031 1 96.31 27 GLN B CA 1
ATOM 1025 C C . GLN B 1 27 ? 4 -20.312 -16.609 1 96.31 27 GLN B C 1
ATOM 1027 O O . GLN B 1 27 ? 4.098 -19.344 -15.867 1 96.31 27 GLN B O 1
ATOM 1032 N N . GLU B 1 28 ? 3.814 -20.281 -17.875 1 96.25 28 GLU B N 1
ATOM 1033 C CA . GLU B 1 28 ? 3.779 -18.984 -18.547 1 96.25 28 GLU B CA 1
ATOM 1034 C C . GLU B 1 28 ? 2.637 -18.125 -18.031 1 96.25 28 GLU B C 1
ATOM 1036 O O . GLU B 1 28 ? 2.811 -16.922 -17.797 1 96.25 28 GLU B O 1
ATOM 1041 N N . ASP B 1 29 ? 1.525 -18.703 -17.734 1 96.75 29 ASP B N 1
ATOM 1042 C CA . ASP B 1 29 ? 0.357 -17.969 -17.234 1 96.75 29 ASP B CA 1
ATOM 1043 C C . ASP B 1 29 ? 0.591 -17.453 -15.82 1 96.75 29 ASP B C 1
ATOM 1045 O O . ASP B 1 29 ? 0.292 -16.297 -15.516 1 96.75 29 ASP B O 1
ATOM 1049 N N . VAL B 1 30 ? 1.163 -18.297 -15.039 1 97.56 30 VAL B N 1
ATOM 1050 C CA . VAL B 1 30 ? 1.431 -17.938 -13.648 1 97.56 30 VAL B CA 1
ATOM 1051 C C . VAL B 1 30 ? 2.477 -16.828 -13.602 1 97.56 30 VAL B C 1
ATOM 1053 O O . VAL B 1 30 ? 2.301 -15.836 -12.891 1 97.56 30 VAL B O 1
ATOM 1056 N N . ASP B 1 31 ? 3.492 -16.953 -14.422 1 96.88 31 ASP B N 1
ATOM 1057 C CA . ASP B 1 31 ? 4.566 -15.969 -14.445 1 96.88 31 ASP B CA 1
ATOM 1058 C C . ASP B 1 31 ? 4.051 -14.609 -14.898 1 96.88 31 ASP B C 1
ATOM 1060 O O . ASP B 1 31 ? 4.395 -13.578 -14.312 1 96.88 31 ASP B O 1
ATOM 1064 N N . LYS B 1 32 ? 3.238 -14.609 -15.867 1 97 32 LYS B N 1
ATOM 1065 C CA . LYS B 1 32 ? 2.67 -13.359 -16.359 1 97 32 LYS B CA 1
ATOM 1066 C C . LYS B 1 32 ? 1.797 -12.695 -15.305 1 97 32 LYS B C 1
ATOM 1068 O O . LYS B 1 32 ? 1.824 -11.477 -15.148 1 97 32 LYS B O 1
ATOM 1073 N N . PHE B 1 33 ? 1.059 -13.555 -14.648 1 97.69 33 PHE B N 1
ATOM 1074 C CA . PHE B 1 33 ? 0.197 -13.047 -13.586 1 97.69 33 PHE B CA 1
ATOM 1075 C C . PHE B 1 33 ? 1.024 -12.461 -12.445 1 97.69 33 PHE B C 1
ATOM 1077 O O . PHE B 1 33 ? 0.716 -11.383 -11.945 1 97.69 33 PHE B O 1
ATOM 1084 N N . LEU B 1 34 ? 2.125 -13.117 -12.07 1 97.5 34 LEU B N 1
ATOM 1085 C CA . LEU B 1 34 ? 3 -12.664 -11 1 97.5 34 LEU B CA 1
ATOM 1086 C C . LEU B 1 34 ? 3.713 -11.375 -11.391 1 97.5 34 LEU B C 1
ATOM 1088 O O . LEU B 1 34 ? 3.992 -10.531 -10.539 1 97.5 34 LEU B O 1
ATOM 1092 N N . ASP B 1 35 ? 3.92 -11.133 -12.672 1 97.31 35 ASP B N 1
ATOM 1093 C CA . ASP B 1 35 ? 4.477 -9.875 -13.148 1 97.31 35 ASP B CA 1
ATOM 1094 C C . ASP B 1 35 ? 3.561 -8.703 -12.805 1 97.31 35 ASP B C 1
ATOM 1096 O O . ASP B 1 35 ? 4.031 -7.629 -12.43 1 97.31 35 ASP B O 1
ATOM 1100 N N . MET B 1 36 ? 2.32 -8.953 -12.93 1 97 36 MET B N 1
ATOM 1101 C CA . MET B 1 36 ? 1.351 -7.914 -12.586 1 97 36 MET B CA 1
ATOM 1102 C C . MET B 1 36 ? 1.348 -7.652 -11.086 1 97 36 MET B C 1
ATOM 1104 O O . MET B 1 36 ? 1.274 -6.5 -10.656 1 97 36 MET B O 1
ATOM 1108 N N . VAL B 1 37 ? 1.463 -8.688 -10.398 1 97.38 37 VAL B N 1
ATOM 1109 C CA . VAL B 1 37 ? 1.508 -8.586 -8.945 1 97.38 37 VAL B CA 1
ATOM 1110 C C . VAL B 1 37 ? 2.736 -7.781 -8.523 1 97.38 37 VAL B C 1
ATOM 1112 O O . VAL B 1 37 ? 2.646 -6.91 -7.652 1 97.38 37 VAL B O 1
ATOM 1115 N N . ILE B 1 38 ? 3.869 -8.039 -9.102 1 97.25 38 ILE B N 1
ATOM 1116 C CA . ILE B 1 38 ? 5.117 -7.352 -8.797 1 97.25 38 ILE B CA 1
ATOM 1117 C C . ILE B 1 38 ? 4.957 -5.855 -9.047 1 97.25 38 ILE B C 1
ATOM 1119 O O . ILE B 1 38 ? 5.352 -5.035 -8.219 1 97.25 38 ILE B O 1
ATOM 1123 N N . LYS B 1 39 ? 4.363 -5.516 -10.156 1 96.62 39 LYS B N 1
ATOM 1124 C CA . LYS B 1 39 ? 4.129 -4.113 -10.484 1 96.62 39 LYS B CA 1
ATOM 1125 C C . LYS B 1 39 ? 3.215 -3.449 -9.461 1 96.62 39 LYS B C 1
ATOM 1127 O O . LYS B 1 39 ? 3.436 -2.299 -9.078 1 96.62 39 LYS B O 1
ATOM 1132 N N . ASP B 1 40 ? 2.252 -4.188 -9.062 1 97.12 40 ASP B N 1
ATOM 1133 C CA . ASP B 1 40 ? 1.34 -3.658 -8.055 1 97.12 40 ASP B CA 1
ATOM 1134 C C . ASP B 1 40 ? 2.064 -3.416 -6.73 1 97.12 40 ASP B C 1
ATOM 1136 O O . ASP B 1 40 ? 1.822 -2.41 -6.059 1 97.12 40 ASP B O 1
ATOM 1140 N N . TYR B 1 41 ? 2.924 -4.32 -6.336 1 96.31 41 TYR B N 1
ATOM 1141 C CA . TYR B 1 41 ? 3.699 -4.141 -5.113 1 96.31 41 TYR B CA 1
ATOM 1142 C C . TYR B 1 41 ? 4.52 -2.857 -5.172 1 96.31 41 TYR B C 1
ATOM 1144 O O . TYR B 1 41 ? 4.594 -2.115 -4.188 1 96.31 41 TYR B O 1
ATOM 1152 N N . GLU B 1 42 ? 5.078 -2.604 -6.285 1 95.12 42 GLU B N 1
ATOM 1153 C CA . GLU B 1 42 ? 5.848 -1.378 -6.469 1 95.12 42 GLU B CA 1
ATOM 1154 C C . GLU B 1 42 ? 4.957 -0.144 -6.363 1 95.12 42 GLU B C 1
ATOM 1156 O O . GLU B 1 42 ? 5.332 0.846 -5.73 1 95.12 42 GLU B O 1
ATOM 1161 N N . ALA B 1 43 ? 3.834 -0.268 -6.977 1 96.25 43 ALA B N 1
ATOM 1162 C CA . ALA B 1 43 ? 2.877 0.836 -6.949 1 96.25 43 ALA B CA 1
ATOM 1163 C C . ALA B 1 43 ? 2.404 1.113 -5.523 1 96.25 43 ALA B C 1
ATOM 1165 O O . ALA B 1 43 ? 2.297 2.271 -5.113 1 96.25 43 ALA B O 1
ATOM 1166 N N . PHE B 1 44 ? 2.133 0.034 -4.789 1 96 44 PHE B N 1
ATOM 1167 C CA . PHE B 1 44 ? 1.722 0.179 -3.396 1 96 44 PHE B CA 1
ATOM 1168 C C . PHE B 1 44 ? 2.801 0.887 -2.586 1 96 44 PHE B C 1
ATOM 1170 O O . PHE B 1 44 ? 2.51 1.823 -1.839 1 96 44 PHE B O 1
ATOM 1177 N N . HIS B 1 45 ? 4.027 0.467 -2.748 1 94.69 45 HIS B N 1
ATOM 1178 C CA . HIS B 1 45 ? 5.129 1.05 -1.988 1 94.69 45 HIS B CA 1
ATOM 1179 C C . HIS B 1 45 ? 5.312 2.525 -2.328 1 94.69 45 HIS B C 1
ATOM 1181 O O . HIS B 1 45 ? 5.535 3.348 -1.438 1 94.69 45 HIS B O 1
ATOM 1187 N N . GLN B 1 46 ? 5.18 2.824 -3.559 1 95.44 46 GLN B N 1
ATOM 1188 C CA . GLN B 1 46 ? 5.305 4.211 -3.986 1 95.44 46 GLN B CA 1
ATOM 1189 C C . GLN B 1 46 ? 4.211 5.078 -3.369 1 95.44 46 GLN B C 1
ATOM 1191 O O . GLN B 1 46 ? 4.48 6.18 -2.885 1 95.44 46 GLN B O 1
ATOM 1196 N N . GLU B 1 47 ? 3.006 4.555 -3.41 1 95.69 47 GLU B N 1
ATOM 1197 C CA . GLU B 1 47 ? 1.881 5.289 -2.84 1 95.69 47 GLU B CA 1
ATOM 1198 C C . GLU B 1 47 ? 2.066 5.512 -1.343 1 95.69 47 GLU B C 1
ATOM 1200 O O . GLU B 1 47 ? 1.838 6.613 -0.84 1 95.69 47 GLU B O 1
ATOM 1205 N N . ILE B 1 48 ? 2.473 4.539 -0.673 1 95.5 48 ILE B N 1
ATOM 1206 C CA . ILE B 1 48 ? 2.68 4.613 0.77 1 95.5 48 ILE B CA 1
ATOM 1207 C C . ILE B 1 48 ? 3.777 5.625 1.084 1 95.5 48 ILE B C 1
ATOM 1209 O O . ILE B 1 48 ? 3.625 6.453 1.984 1 95.5 48 ILE B O 1
ATOM 1213 N N . GLU B 1 49 ? 4.832 5.566 0.278 1 95.5 49 GLU B N 1
ATOM 1214 C CA . GLU B 1 49 ? 5.922 6.52 0.465 1 95.5 49 GLU B CA 1
ATOM 1215 C C . GLU B 1 49 ? 5.445 7.953 0.253 1 95.5 49 GLU B C 1
ATOM 1217 O O . GLU B 1 49 ? 5.801 8.852 1.017 1 95.5 49 GLU B O 1
ATOM 1222 N N . GLU B 1 50 ? 4.676 8.164 -0.739 1 96.38 50 GLU B N 1
ATOM 1223 C CA . GLU B 1 50 ? 4.141 9.484 -1.04 1 96.38 50 GLU B CA 1
ATOM 1224 C C . GLU B 1 50 ? 3.256 9.992 0.094 1 96.38 50 GLU B C 1
ATOM 1226 O O . GLU B 1 50 ? 3.367 11.148 0.504 1 96.38 50 GLU B O 1
ATOM 1231 N N . LEU B 1 51 ? 2.416 9.141 0.605 1 96.19 51 LEU B N 1
ATOM 1232 C CA . LEU B 1 51 ? 1.52 9.516 1.693 1 96.19 51 LEU B CA 1
ATOM 1233 C C . LEU B 1 51 ? 2.305 9.797 2.969 1 96.19 51 LEU B C 1
ATOM 1235 O O . LEU B 1 51 ? 1.972 10.727 3.711 1 96.19 51 LEU B O 1
ATOM 1239 N N . GLN B 1 52 ? 3.354 9.047 3.184 1 96.69 52 GLN B N 1
ATOM 1240 C CA . GLN B 1 52 ? 4.199 9.258 4.355 1 96.69 52 GLN B CA 1
ATOM 1241 C C . GLN B 1 52 ? 4.934 10.586 4.27 1 96.69 52 GLN B C 1
ATOM 1243 O O . GLN B 1 52 ? 5.055 11.305 5.27 1 96.69 52 GLN B O 1
ATOM 1248 N N . GLN B 1 53 ? 5.402 10.891 3.1 1 97.44 53 GLN B N 1
ATOM 1249 C CA . GLN B 1 53 ? 6.074 12.172 2.893 1 97.44 53 GLN B CA 1
ATOM 1250 C C . GLN B 1 53 ? 5.113 13.336 3.098 1 97.44 53 GLN B C 1
ATOM 1252 O O . GLN B 1 53 ? 5.465 14.336 3.736 1 97.44 53 GLN B O 1
ATOM 1257 N N . GLU B 1 54 ? 3.967 13.172 2.562 1 97.06 54 GLU B N 1
ATOM 1258 C CA . GLU B 1 54 ? 2.947 14.203 2.748 1 97.06 54 GLU B CA 1
ATOM 1259 C C . GLU B 1 54 ? 2.605 14.375 4.223 1 97.06 54 GLU B C 1
ATOM 1261 O O . GLU B 1 54 ? 2.488 15.508 4.707 1 97.06 54 GLU B O 1
ATOM 1266 N N . ASN B 1 55 ? 2.439 13.289 4.879 1 97 55 ASN B N 1
ATOM 1267 C CA . ASN B 1 55 ? 2.154 13.312 6.309 1 97 55 ASN B CA 1
ATOM 1268 C C . ASN B 1 55 ? 3.264 14.008 7.094 1 97 55 ASN B C 1
ATOM 1270 O O . ASN B 1 55 ? 2.988 14.797 7.996 1 97 55 ASN B O 1
ATOM 1274 N N . LEU B 1 56 ? 4.48 13.703 6.703 1 96.88 56 LEU B N 1
ATOM 1275 C CA . LEU B 1 56 ? 5.629 14.328 7.352 1 96.88 56 LEU B CA 1
ATOM 1276 C C . LEU B 1 56 ? 5.629 15.836 7.129 1 96.88 56 LEU B C 1
ATOM 1278 O O . LEU B 1 56 ? 5.859 16.609 8.062 1 96.88 56 LEU B O 1
ATOM 1282 N N . GLN B 1 57 ? 5.348 16.219 5.992 1 97.44 57 GLN B N 1
ATOM 1283 C CA . GLN B 1 57 ? 5.293 17.625 5.645 1 97.44 57 GLN B CA 1
ATOM 1284 C C . GLN B 1 57 ? 4.18 18.344 6.41 1 97.44 57 GLN B C 1
ATOM 1286 O O . GLN B 1 57 ? 4.379 19.438 6.934 1 97.44 57 GLN B O 1
ATOM 1291 N N . LEU B 1 58 ? 3.055 17.719 6.48 1 97 58 LEU B N 1
ATOM 1292 C C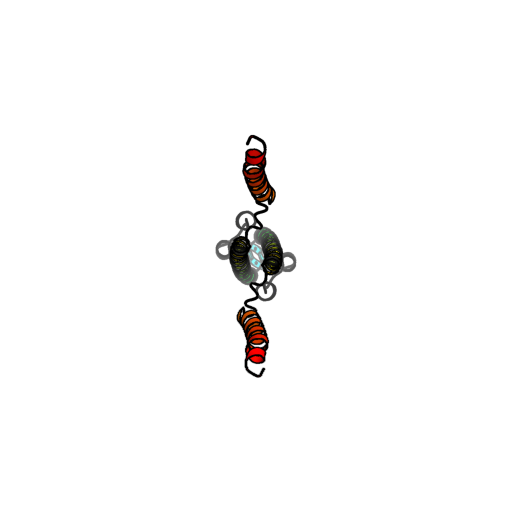A . LEU B 1 58 ? 1.915 18.297 7.184 1 97 58 LEU B CA 1
ATOM 1293 C C . LEU B 1 58 ? 2.207 18.438 8.672 1 97 58 LEU B C 1
ATOM 1295 O O . LEU B 1 58 ? 1.83 19.438 9.297 1 97 58 LEU B O 1
ATOM 1299 N N . LYS B 1 59 ? 2.832 17.453 9.188 1 96.81 59 LYS B N 1
ATOM 1300 C CA . LYS B 1 59 ? 3.203 17.5 10.594 1 96.81 59 LYS B CA 1
ATOM 1301 C C . LYS B 1 59 ? 4.168 18.641 10.875 1 96.81 59 LYS B C 1
ATOM 1303 O O . LYS B 1 59 ? 4.035 19.344 11.883 1 96.81 59 LYS B O 1
ATOM 1308 N N . LYS B 1 60 ? 5.07 18.875 9.992 1 96.25 60 LYS B N 1
ATOM 1309 C CA . LYS B 1 60 ? 6.016 19.984 10.109 1 96.25 60 LYS B CA 1
ATOM 1310 C C . LYS B 1 60 ? 5.297 21.328 10.023 1 96.25 60 LYS B C 1
ATOM 1312 O O . LYS B 1 60 ? 5.566 22.234 10.82 1 96.25 60 LYS B O 1
ATOM 1317 N N . GLN B 1 61 ? 4.469 21.453 9.117 1 94 61 GLN B N 1
ATOM 1318 C CA . GLN B 1 61 ? 3.697 22.672 8.945 1 94 61 GLN B CA 1
ATOM 1319 C C . GLN B 1 61 ? 2.836 22.969 10.172 1 94 61 GLN B C 1
ATOM 1321 O O . GLN B 1 61 ? 2.715 24.109 10.594 1 94 61 GLN B O 1
ATOM 1326 N N . LEU B 1 62 ? 2.271 22 10.672 1 92.81 62 LEU B N 1
ATOM 1327 C CA . LEU B 1 62 ? 1.433 22.141 11.852 1 92.81 62 LEU B CA 1
ATOM 1328 C C . LEU B 1 62 ? 2.262 22.562 13.062 1 92.81 62 LEU B C 1
ATOM 1330 O O . LEU B 1 62 ? 1.817 23.391 13.859 1 92.81 62 LEU B O 1
ATOM 1334 N N . GLU B 1 63 ? 3.363 21.984 13.148 1 92.75 63 GL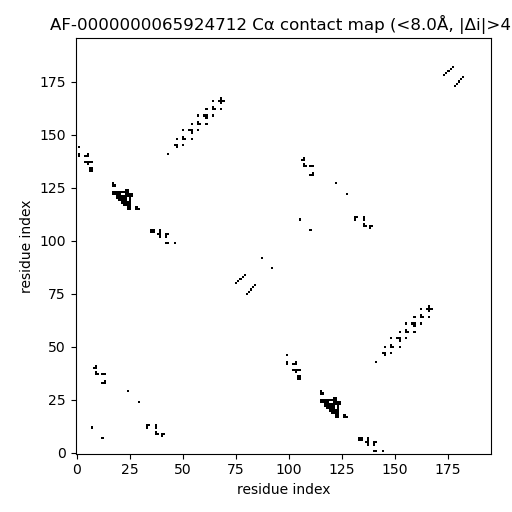U B N 1
ATOM 1335 C CA . GLU B 1 63 ? 4.273 22.375 14.219 1 92.75 63 GLU B CA 1
ATOM 1336 C C . GLU B 1 63 ? 4.66 23.844 14.109 1 92.75 63 GLU B C 1
ATOM 1338 O O . GLU B 1 63 ? 4.684 24.562 15.109 1 92.75 63 GLU B O 1
ATOM 1343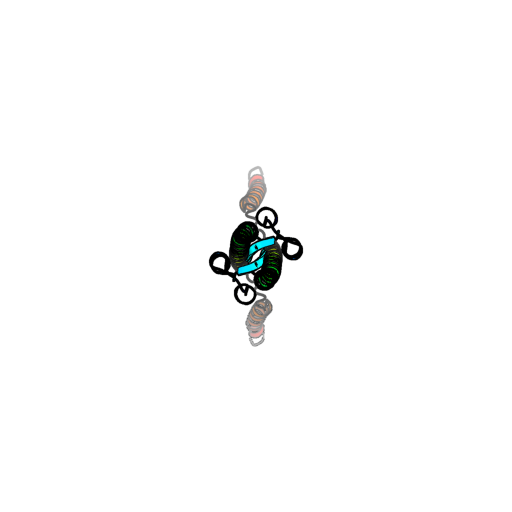 N N . GLU B 1 64 ? 4.902 24.312 12.953 1 90.38 64 GLU B N 1
ATOM 1344 C CA . GLU B 1 64 ? 5.262 25.703 12.703 1 90.38 64 GLU B CA 1
ATOM 1345 C C . GLU B 1 64 ? 4.082 26.641 12.969 1 90.38 64 GLU B C 1
ATOM 1347 O O . GLU B 1 64 ? 4.254 27.719 13.531 1 90.38 64 GLU B O 1
ATOM 1352 N N . ALA B 1 65 ? 2.941 26.219 12.617 1 85.62 65 ALA B N 1
ATOM 1353 C CA . ALA B 1 65 ? 1.73 27 12.844 1 85.62 65 ALA B CA 1
ATOM 1354 C C . ALA B 1 65 ? 1.436 27.125 14.336 1 85.62 65 ALA B C 1
ATOM 1356 O O . ALA B 1 65 ? 0.963 28.172 14.797 1 85.62 65 ALA B O 1
ATOM 1357 N N . ASN B 1 66 ? 1.726 26.141 14.961 1 84.75 66 ASN B N 1
ATOM 1358 C CA . ASN B 1 66 ? 1.486 26.125 16.406 1 84.75 66 ASN B CA 1
ATOM 1359 C C . ASN B 1 66 ? 2.529 26.953 17.141 1 84.75 66 ASN B C 1
ATOM 1361 O O . ASN B 1 66 ? 2.256 27.484 18.219 1 84.75 66 ASN B O 1
ATOM 1365 N N . LYS B 1 67 ? 3.645 27.094 16.531 1 81.44 67 LYS B N 1
ATOM 1366 C CA . LYS B 1 67 ? 4.68 27.938 17.109 1 81.44 67 LYS B CA 1
ATOM 1367 C C . LYS B 1 67 ? 4.371 29.422 16.906 1 81.44 67 LYS B C 1
ATOM 1369 O O . LYS B 1 67 ? 4.742 30.266 17.719 1 81.44 67 LYS B O 1
ATOM 1374 N N . ARG B 1 68 ? 3.801 29.859 15.75 1 71.94 68 ARG B N 1
ATOM 1375 C CA . ARG B 1 68 ? 3.447 31.234 15.43 1 71.94 68 ARG B CA 1
ATOM 1376 C C . ARG B 1 68 ? 2.266 31.703 16.266 1 71.94 68 ARG B C 1
ATOM 1378 O O . ARG B 1 68 ? 1.996 32.906 16.359 1 71.94 68 ARG B O 1
ATOM 1385 N N . GLN B 1 69 ? 1.427 30.875 16.5 1 60.28 69 GLN B N 1
ATOM 1386 C CA . GLN B 1 69 ? 0.332 31.297 17.375 1 60.28 69 GLN B CA 1
ATOM 1387 C C . GLN B 1 69 ? 0.855 31.828 18.703 1 60.28 69 GLN B C 1
ATOM 1389 O O . GLN B 1 69 ? 1.596 31.125 19.406 1 60.28 69 GLN B O 1
ATOM 1394 N N . PRO B 1 70 ? 1.033 33.156 18.781 1 52.06 70 PRO B N 1
ATOM 1395 C CA . PRO B 1 70 ? 1.382 33.625 20.109 1 52.06 70 PRO B CA 1
ATOM 1396 C C . PRO B 1 70 ? 0.797 32.75 21.219 1 52.06 70 PRO B C 1
ATOM 1398 O O . PRO B 1 70 ? -0.302 32.219 21.078 1 52.06 70 PRO B O 1
ATOM 1401 N N . ALA B 1 71 ? 1.548 31.875 21.75 1 47.75 71 ALA B N 1
ATOM 1402 C CA . ALA B 1 71 ? 1.053 31.234 22.969 1 47.75 71 ALA B CA 1
ATOM 1403 C C . ALA B 1 71 ? -0.117 32 23.562 1 47.75 71 ALA B C 1
ATOM 1405 O O . ALA B 1 71 ? 0.029 33.188 23.938 1 47.75 71 ALA B O 1
ATOM 1406 N N . GLN B 1 72 ? -1.2 32 23.062 1 45.84 72 GLN B N 1
ATOM 1407 C CA . GLN B 1 72 ? -2.078 32.531 24.109 1 45.84 72 GLN B CA 1
ATOM 1408 C C . GLN B 1 72 ? -1.595 32.094 25.5 1 45.84 72 GLN B C 1
ATOM 1410 O O . GLN B 1 72 ? -1.675 30.938 25.859 1 45.84 72 GLN B O 1
ATOM 1415 N N . SER B 1 73 ? -0.307 32.25 25.688 1 41.5 73 SER B N 1
ATOM 1416 C CA . SER B 1 73 ? 0.104 32.188 27.094 1 41.5 73 SER B CA 1
ATOM 1417 C C . SER B 1 73 ? -1.081 32.406 28.031 1 41.5 73 SER B C 1
ATOM 1419 O O . SER B 1 73 ? -1.597 33.531 28.141 1 41.5 73 SER B O 1
ATOM 1421 N N . ASN B 1 74 ? -2.055 31.688 27.922 1 41.78 74 ASN B N 1
ATOM 1422 C CA . ASN B 1 74 ? -2.775 31.656 29.203 1 41.78 74 ASN B CA 1
ATOM 1423 C C . ASN B 1 74 ? -1.834 31.891 30.375 1 41.78 74 ASN B C 1
ATOM 1425 O O . ASN B 1 74 ? -1.652 31 31.203 1 41.78 74 ASN B O 1
ATOM 1429 N N . THR B 1 75 ? -0.66 32.094 30.141 1 42.19 75 THR B N 1
ATOM 1430 C CA . THR B 1 75 ? 0.021 32.719 31.281 1 42.19 75 THR B CA 1
ATOM 1431 C C . THR B 1 75 ? -0.88 33.75 31.953 1 42.19 75 THR B C 1
ATOM 1433 O O . THR B 1 75 ? -1.445 34.625 31.281 1 42.19 75 THR B O 1
ATOM 1436 N N . THR B 1 76 ? -1.501 33.375 33 1 42.38 76 THR B N 1
ATOM 1437 C CA . THR B 1 76 ? -2.508 33.875 33.938 1 42.38 76 THR B CA 1
ATOM 1438 C C . THR B 1 76 ? -2.529 35.406 33.969 1 42.38 76 THR B C 1
ATOM 1440 O O . THR B 1 76 ? -1.514 36.031 34.25 1 42.38 76 THR B O 1
ATOM 1443 N N . ASN B 1 77 ? -3.123 36.031 33.031 1 47.47 77 ASN B N 1
ATOM 1444 C CA . ASN B 1 77 ? -3.594 37.375 33.438 1 47.47 77 ASN B CA 1
ATOM 1445 C C . ASN B 1 77 ? -3.592 37.531 34.938 1 47.47 77 ASN B C 1
ATOM 1447 O O . ASN B 1 77 ? -3.557 38.656 35.469 1 47.47 77 ASN B O 1
ATOM 1451 N N . PHE B 1 78 ? -3.678 36.375 35.5 1 49.38 78 PHE B N 1
ATOM 1452 C CA . PHE B 1 78 ? -3.566 36.344 36.938 1 49.38 78 PHE B CA 1
ATOM 1453 C C . PHE B 1 78 ? -2.188 36.812 37.406 1 49.38 78 PHE B C 1
ATOM 1455 O O . PHE B 1 78 ? -2.066 37.531 38.406 1 49.38 78 PHE B O 1
ATOM 1462 N N . ASP B 1 79 ? -1.217 36.312 36.719 1 52.28 79 ASP B N 1
ATOM 1463 C CA . ASP B 1 79 ? 0.099 36.75 37.188 1 52.28 79 ASP B CA 1
ATOM 1464 C C . ASP B 1 79 ? 0.344 38.219 36.844 1 52.28 79 ASP B C 1
ATOM 1466 O O . ASP B 1 79 ? 0.929 38.938 37.656 1 52.28 79 ASP B O 1
ATOM 1470 N N . ILE B 1 80 ? -0.105 38.594 35.688 1 52.88 80 ILE B N 1
ATOM 1471 C CA . ILE B 1 80 ? -0.064 40.031 35.406 1 52.88 80 ILE B CA 1
ATOM 1472 C C . ILE B 1 80 ? -1.021 40.781 36.312 1 52.88 80 ILE B C 1
ATOM 1474 O O . ILE B 1 80 ? -0.678 41.844 36.844 1 52.88 80 ILE B O 1
ATOM 1478 N N . LEU B 1 81 ? -2.205 40.188 36.531 1 55.53 81 LEU B N 1
ATOM 1479 C CA . LEU B 1 81 ? -3.109 40.719 37.531 1 55.53 81 LEU B CA 1
ATOM 1480 C C . LEU B 1 81 ? -2.506 40.594 38.938 1 55.53 81 LEU B C 1
ATOM 1482 O O . LEU B 1 81 ? -2.629 41.531 39.75 1 55.53 81 LEU B O 1
ATOM 1486 N N . LYS B 1 82 ? -1.86 39.562 39.219 1 58.06 82 LYS B N 1
ATOM 1487 C CA . LYS B 1 82 ? -1.195 39.438 40.5 1 58.06 82 LYS B CA 1
ATOM 1488 C C . LYS B 1 82 ? -0.008 40.375 40.625 1 58.06 82 LYS B C 1
ATOM 1490 O O . LYS B 1 82 ? 0.211 40.969 41.656 1 58.06 82 LYS B O 1
ATOM 1495 N N . ARG B 1 83 ? 0.642 40.469 39.562 1 58.28 83 ARG B N 1
ATOM 1496 C CA . ARG B 1 83 ? 1.746 41.406 39.562 1 58.28 83 ARG B CA 1
ATOM 1497 C C . ARG B 1 83 ? 1.229 42.844 39.594 1 58.28 83 ARG B C 1
ATOM 1499 O O . ARG B 1 83 ? 1.769 43.688 40.312 1 58.28 83 ARG B O 1
ATOM 1506 N N . LEU B 1 84 ? 0.199 43.031 38.875 1 53.94 84 LEU B N 1
ATOM 1507 C CA . LEU B 1 84 ? -0.443 44.344 38.969 1 53.94 84 LEU B CA 1
ATOM 1508 C C . LEU B 1 84 ? -1.073 44.562 40.344 1 53.94 84 LEU B C 1
ATOM 1510 O O . LEU B 1 84 ? -0.992 45.656 40.906 1 53.94 84 LEU B O 1
ATOM 1514 N N . SER B 1 85 ? -1.629 43.469 40.875 1 58.81 85 SER B N 1
ATOM 1515 C CA . SER B 1 85 ? -2.195 43.531 42.219 1 58.81 85 SER B CA 1
ATOM 1516 C C . SER B 1 85 ? -1.112 43.75 43.281 1 58.81 85 SER B C 1
ATOM 1518 O O . SER B 1 85 ? -1.308 44.531 44.219 1 58.81 85 SER B O 1
ATOM 1520 N N . ASN B 1 86 ? 0.023 43.156 43.125 1 58.72 86 ASN B N 1
ATOM 1521 C CA . ASN B 1 86 ? 1.122 43.344 44.094 1 58.72 86 ASN B CA 1
ATOM 1522 C C . ASN B 1 86 ? 1.729 44.719 43.969 1 58.72 86 ASN B C 1
ATOM 1524 O O . ASN B 1 86 ? 2.137 45.312 44.969 1 58.72 86 ASN B O 1
ATOM 1528 N N . LEU B 1 87 ? 1.75 45.094 42.688 1 54.5 87 LEU B N 1
ATOM 1529 C CA . LEU B 1 87 ? 2.258 46.438 42.469 1 54.5 87 LEU B CA 1
ATOM 1530 C C . LEU B 1 87 ? 1.297 47.469 43.062 1 54.5 87 LEU B C 1
ATOM 1532 O O . LEU B 1 87 ? 1.728 48.469 43.625 1 54.5 87 LEU B O 1
ATOM 1536 N N . GLU B 1 88 ? -0.024 47.156 42.875 1 55.38 88 GLU B N 1
ATOM 1537 C CA . GLU B 1 88 ? -1.011 48.062 43.469 1 55.38 88 GLU B CA 1
ATOM 1538 C C . GLU B 1 88 ? -0.954 48 45 1 55.38 88 GLU B C 1
ATOM 1540 O O . GLU B 1 88 ? -1.151 49.031 45.656 1 55.38 88 GLU B O 1
ATOM 1545 N N . LYS B 1 89 ? -0.769 47 45.656 1 59.06 89 LYS B N 1
ATOM 1546 C CA . LYS B 1 89 ? -0.657 46.844 47.125 1 59.06 89 LYS B CA 1
ATOM 1547 C C . LYS B 1 89 ? 0.553 47.594 47.656 1 59.06 89 LYS B C 1
ATOM 1549 O O . LYS B 1 89 ? 0.487 48.219 48.719 1 59.06 89 LYS B O 1
ATOM 1554 N N . HIS B 1 90 ? 1.55 47.531 46.969 1 56.78 90 HIS B N 1
ATOM 1555 C CA . HIS B 1 90 ? 2.744 48.25 47.438 1 56.78 90 HIS B CA 1
ATOM 1556 C C . HIS B 1 90 ? 2.564 49.75 47.375 1 56.78 90 HIS B C 1
ATOM 1558 O O . HIS B 1 90 ? 3.039 50.469 48.25 1 56.78 90 HIS B O 1
ATOM 1564 N N . VAL B 1 91 ? 1.871 50.312 46.469 1 56.88 91 VAL B N 1
ATOM 1565 C CA . VAL B 1 91 ? 1.643 51.75 46.281 1 56.88 91 VAL B CA 1
ATOM 1566 C C . VAL B 1 91 ? 0.622 52.219 47.312 1 56.88 91 VAL B C 1
ATOM 1568 O O . VAL B 1 91 ? 0.826 53.25 47.969 1 56.88 91 VAL B O 1
ATOM 1571 N N . PHE B 1 92 ? -0.498 51.594 47.406 1 55.84 92 PHE B N 1
ATOM 1572 C CA . PHE B 1 92 ? -1.495 52.094 48.375 1 55.84 92 PHE B CA 1
ATOM 1573 C C . PHE B 1 92 ? -1.155 51.625 49.781 1 55.84 92 PHE B C 1
ATOM 1575 O O . PHE B 1 92 ? -1.638 52.219 50.75 1 55.84 92 PHE B O 1
ATOM 1582 N N . GLY B 1 93 ? -0.479 50.469 49.844 1 52.5 93 GLY B N 1
ATOM 1583 C CA . GLY B 1 93 ? -0.085 50.125 51.188 1 52.5 93 GLY B CA 1
ATOM 1584 C C . GLY B 1 93 ? 0.852 51.156 51.812 1 52.5 93 GLY B C 1
ATOM 1585 O O . GLY B 1 93 ? 0.904 51.281 53.031 1 52.5 93 GLY B O 1
ATOM 1586 N N . SER B 1 94 ? 1.699 51.719 51.031 1 50.69 94 SER B N 1
ATOM 1587 C CA . SER B 1 94 ? 2.598 52.719 51.625 1 50.69 94 SER B CA 1
ATOM 1588 C C . SER B 1 94 ? 1.836 53.969 52.062 1 50.69 94 SER B C 1
ATOM 1590 O O . SER B 1 94 ? 2.383 54.812 52.75 1 50.69 94 SER B O 1
ATOM 1592 N N . LYS B 1 95 ? 0.671 54.25 51.5 1 52.31 95 LYS B N 1
ATOM 1593 C CA . LYS B 1 95 ? 0.039 55.5 51.906 1 52.31 95 LYS B CA 1
ATOM 1594 C C . LYS B 1 95 ? -0.582 55.406 53.312 1 52.31 95 LYS B C 1
ATOM 1596 O O . LYS B 1 95 ? -0.943 56.406 53.906 1 52.31 95 LYS B O 1
ATOM 1601 N N . LEU B 1 96 ? -0.914 54.344 53.812 1 46.88 96 LEU B 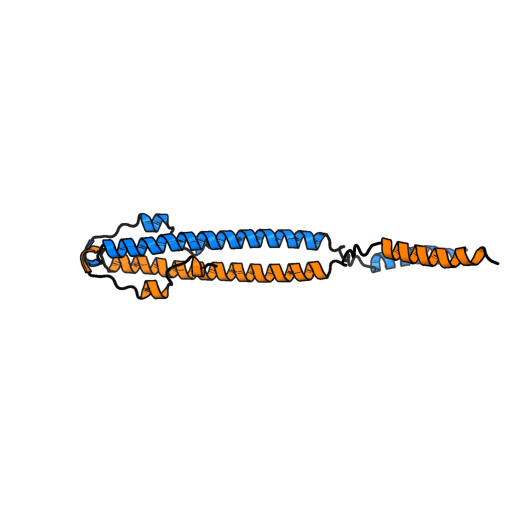N 1
ATOM 1602 C CA . LEU B 1 96 ? -1.524 54.406 55.125 1 46.88 96 LEU B CA 1
ATOM 1603 C C . LEU B 1 96 ? -0.489 54.75 56.188 1 46.88 96 LEU B C 1
ATOM 1605 O O . LEU B 1 96 ? -0.834 55.281 57.25 1 46.88 96 LEU B O 1
ATOM 1609 N N . TYR B 1 97 ? 0.706 54.219 56.25 1 47.91 97 TYR B N 1
ATOM 1610 C CA . TYR B 1 97 ? 1.51 54.469 57.438 1 47.91 97 TYR B CA 1
ATOM 1611 C C . TYR B 1 97 ? 2.197 55.812 57.344 1 47.91 97 TYR B C 1
ATOM 1613 O O . TYR B 1 97 ? 2.926 56.219 58.25 1 47.91 97 TYR B O 1
ATOM 1621 N N . ASP B 1 98 ? 2.021 56.656 56.312 1 36.41 98 ASP B N 1
ATOM 1622 C CA . ASP B 1 98 ? 2.451 57.969 56.75 1 36.41 98 ASP B CA 1
ATOM 1623 C C . ASP B 1 98 ? 1.323 58.719 57.469 1 36.41 98 ASP B C 1
ATOM 1625 O O . ASP B 1 98 ? 0.146 58.5 57.188 1 36.41 98 ASP B O 1
#

Foldseek 3Di:
DVVVVDDDALVRLLPDDDDDDDPDDDPVVVNVVSVVVSVVRVVVVVVVVVVVVVVVVVVVVVVVVVVPPPPVCVVPCDVVVVVVVVVVCVVVVVVPVD/DVVVVDDDALVRLLPDDDDDDDPDDDPVVVNVVSVVVSVVRVVVVVVVVVVVVVVVVVVVVVVVVVVPPPPVCVVPVVVVVVVVVVVVCVVVVVVPVD

Sequence (196 aa):
MLADKVKLSAKEILEKEFKTGVRGYKQEDVDKFLDMVIKDYEAFHQEIEELQQENLQLKKQLEEANKRQPAQSNTTNFDILKRLSNLEKHVFGSKLYDMLADKVKLSAKEILEKEFKTGVRGYKQEDVDKFLDMVIKDYEAFHQEIEELQQENLQLKKQLEEANKRQPAQSNTTNFDILKRLSNLEKHVFGSKLYD

Nearest PDB structures (foldseek):
  4ug3-assembly2_C  TM=9.894E-01  e=5.380E-07  Bacillus subtilis subsp. subtilis str. 168
  4ug3-assembly1_A  TM=9.326E-01  e=1.923E-07  Bacillus subtilis subsp. subtilis str. 168
  6gp7-assembly1_B  TM=1.005E+00  e=8.362E-07  Bacillus subtilis subsp. subtilis str. 168
  6gp7-assembly1_B  TM=1.004E+00  e=7.113E-07  Bacillus subtilis subsp. subtilis str. 168
  4ug3-assembly2_C  TM=9.889E-01  e=7.113E-07  Bacillus subtilis subsp. subtilis str. 168

Secondary structure (DSSP, 8-state):
-HHHH----HHHHHT----EETTEEPHHHHHHHHHHHHHHHHHHHHHHHHHHHHHHHHHHHHHHHHHHS-------HHHHHHHHHHHHHHHHHHHH--/-HHHH----HHHHHT----EETTEEPHHHHHHHHHHHHHHHHHHHHHHHHHHHHHHHHHHHHHHHHHHS-------HHHHHHHHHHHHHHHHHHHH--